Protein AF-A0A943KGT2-F1 (afdb_monomer_lite)

pLDDT: mean 90.1, std 6.5, range [51.19, 96.75]

Radius of gyration: 18.6 Å; chains: 1; bounding box: 44×39×51 Å

Sequence (234 aa):
MIEFKKYTSEQASARFEELKDSNFVGIINKGSPFFNVRKSMLDELSKLQSLTPYLQDLELGKIFHKVLLEMKGIDLSILTTTSFWRFIALDVMPEVIYDRFSTNGKIDDALKAHFYSKAVRIYPYDLFWYYEIFSKGTEQETYDFLSKKCFSTDTILNTIERMGRKGFRKDIFRSILNKYSTLDFSKFPSTKPNLILRSILIQHTSKNAVFIPDCYEGGVDGYVEMLFNTTLGG

Foldseek 3Di:
DADFDFDDLVNLVVLVVVCVVVVQDAADDPPHLLQVVLVQLVVVLVVCVPDDLFVNLQVSLLSNLVSQVPDPPDDPVLLLDLRNLLRCCRHRHVVVLCVSPQDVVDDDPLSVQCRRNDSFNVSNNLSNVVLVLQDDDDSVVSSVLSPQPLDDPLLSRLLRVLQDSPGGDSVLNNLLSVVLSPDDCVVVVVDRSSVLSNQLSVVVSVCVVPDDQCPDDVGSNNSSVVSNCVSPVD

Structure (mmCIF, N/CA/C/O backbone):
data_AF-A0A943KGT2-F1
#
_entry.id   AF-A0A943KGT2-F1
#
loop_
_atom_site.group_PDB
_atom_site.id
_atom_site.type_symbol
_atom_site.label_atom_id
_atom_site.label_alt_id
_atom_site.label_comp_id
_atom_site.label_asym_id
_atom_site.label_entity_id
_atom_site.label_seq_id
_atom_site.pdbx_PDB_ins_code
_atom_site.Cartn_x
_atom_site.Cartn_y
_atom_site.Cartn_z
_atom_site.occupancy
_atom_site.B_iso_or_equiv
_atom_site.auth_seq_id
_atom_site.auth_comp_id
_atom_site.auth_asym_id
_atom_site.auth_atom_id
_atom_site.pdbx_PDB_model_num
ATOM 1 N N . MET A 1 1 ? -12.373 -20.928 9.287 1.00 66.44 1 MET A N 1
ATOM 2 C CA . MET A 1 1 ? -12.021 -19.592 8.765 1.00 66.44 1 MET A CA 1
ATOM 3 C C . MET A 1 1 ? -12.050 -18.614 9.919 1.00 66.44 1 MET A C 1
ATOM 5 O O . MET A 1 1 ? -12.854 -18.808 10.821 1.00 66.44 1 MET A O 1
ATOM 9 N N . ILE A 1 2 ? -11.159 -17.629 9.922 1.00 85.19 2 ILE A N 1
ATOM 10 C CA . ILE A 1 2 ? -11.183 -16.550 10.913 1.00 85.19 2 ILE A CA 1
ATOM 11 C C . ILE A 1 2 ? -12.422 -15.665 10.706 1.00 85.19 2 ILE A C 1
ATOM 13 O O . ILE A 1 2 ? -12.770 -15.337 9.571 1.00 85.19 2 ILE A O 1
ATOM 17 N N . GLU A 1 3 ? -13.102 -15.300 11.789 1.00 87.00 3 GLU A N 1
ATOM 18 C CA . GLU A 1 3 ? -14.271 -14.421 11.727 1.00 87.00 3 GLU A CA 1
ATOM 19 C C . GLU A 1 3 ? -13.868 -12.958 11.912 1.00 87.00 3 GLU A C 1
ATOM 21 O O . GLU A 1 3 ? -13.050 -12.617 12.766 1.00 87.00 3 GLU A O 1
ATOM 26 N N . PHE A 1 4 ? -14.458 -12.087 11.097 1.00 91.75 4 PHE A N 1
ATOM 27 C CA . PHE A 1 4 ? -14.297 -10.641 11.181 1.00 91.75 4 PHE A CA 1
ATOM 28 C C . PHE A 1 4 ? -15.551 -9.943 10.653 1.00 91.75 4 PHE A C 1
ATOM 30 O O . PHE A 1 4 ? -16.310 -10.499 9.852 1.00 91.75 4 PHE A O 1
ATOM 37 N N . LYS A 1 5 ? -15.767 -8.700 11.087 1.00 92.88 5 LYS A N 1
ATOM 38 C CA . LYS A 1 5 ? -16.898 -7.892 10.627 1.00 92.88 5 LYS A CA 1
ATOM 39 C C . LYS A 1 5 ? -16.676 -7.482 9.173 1.00 92.88 5 LYS A C 1
ATOM 41 O O . LYS A 1 5 ? -15.687 -6.836 8.848 1.00 92.88 5 LYS A O 1
ATOM 46 N N . LYS A 1 6 ? -17.594 -7.844 8.278 1.00 94.31 6 LYS A N 1
ATOM 47 C CA . LYS A 1 6 ? -17.517 -7.451 6.865 1.00 94.31 6 LYS A CA 1
ATOM 48 C C . LYS A 1 6 ? -18.171 -6.089 6.672 1.00 94.31 6 LYS A C 1
ATOM 50 O O . LYS A 1 6 ? -19.337 -5.920 7.010 1.00 94.31 6 LYS A O 1
ATOM 55 N N . TYR A 1 7 ? -17.435 -5.150 6.085 1.00 94.69 7 TYR A N 1
ATOM 56 C CA . TYR A 1 7 ? -17.940 -3.812 5.788 1.00 94.69 7 TYR A CA 1
ATOM 57 C C . TYR A 1 7 ? -18.247 -3.616 4.298 1.00 94.69 7 TYR A C 1
ATOM 59 O O . TYR A 1 7 ? -17.353 -3.672 3.442 1.00 94.69 7 TYR A O 1
ATOM 67 N N . THR A 1 8 ? -19.508 -3.300 3.999 1.00 94.31 8 THR A N 1
ATOM 68 C CA . THR A 1 8 ? -19.906 -2.603 2.761 1.00 94.31 8 THR A CA 1
ATOM 69 C C . THR A 1 8 ? -19.382 -1.164 2.756 1.00 94.31 8 THR A C 1
ATOM 71 O O . THR A 1 8 ? -18.746 -0.720 3.713 1.00 94.31 8 THR A O 1
ATOM 74 N N . SER A 1 9 ? -19.581 -0.432 1.656 1.00 92.56 9 SER A N 1
ATOM 75 C CA . SER A 1 9 ? -19.086 0.948 1.569 1.00 92.56 9 SER A CA 1
ATOM 76 C C . SER A 1 9 ? -19.835 1.869 2.529 1.00 92.56 9 SER A C 1
ATOM 78 O O . SER A 1 9 ? -19.231 2.701 3.199 1.00 92.56 9 SER A O 1
ATOM 80 N N . GLU A 1 10 ? -21.140 1.653 2.636 1.00 95.31 10 GLU A N 1
ATOM 81 C CA . GLU A 1 10 ? -22.077 2.397 3.464 1.00 95.31 10 GLU A CA 1
ATOM 82 C C . GLU A 1 10 ? -21.804 2.125 4.946 1.00 95.31 10 GLU A C 1
ATOM 84 O O . GLU A 1 10 ? -21.645 3.055 5.733 1.00 95.31 10 GLU A O 1
ATOM 89 N N . GLN A 1 11 ? -21.645 0.850 5.321 1.00 96.75 11 GLN A N 1
ATOM 90 C CA . GLN A 1 11 ? -21.307 0.473 6.698 1.00 96.75 11 GLN A CA 1
ATOM 91 C C . GLN A 1 11 ? -19.927 0.992 7.114 1.00 96.75 11 GLN A C 1
ATOM 93 O O . GLN A 1 11 ? -19.742 1.381 8.264 1.00 96.75 11 GLN A O 1
ATOM 98 N N . ALA A 1 12 ? -18.956 0.995 6.195 1.00 96.31 12 ALA A N 1
ATOM 99 C CA . ALA A 1 12 ? -17.633 1.548 6.458 1.00 96.31 12 ALA A CA 1
ATOM 100 C C . ALA A 1 12 ? -17.681 3.063 6.685 1.00 96.31 12 ALA A C 1
ATOM 102 O O . ALA A 1 12 ? -17.017 3.567 7.586 1.00 96.31 12 ALA A O 1
ATOM 103 N N . SER A 1 13 ? -18.503 3.774 5.906 1.00 96.50 13 SER A N 1
ATOM 104 C CA . SER A 1 13 ? -18.743 5.202 6.102 1.00 96.50 13 SER A CA 1
ATOM 105 C C . SER A 1 13 ? -19.362 5.486 7.464 1.00 96.50 13 SER A C 1
ATOM 107 O O . SER A 1 13 ? -18.859 6.346 8.176 1.00 96.50 13 SER A O 1
ATOM 109 N N . ALA A 1 14 ? -20.409 4.752 7.847 1.00 96.25 14 ALA A N 1
ATOM 110 C CA . ALA A 1 14 ? -21.047 4.918 9.152 1.00 96.25 14 ALA A CA 1
ATOM 111 C C . ALA A 1 14 ? -20.055 4.663 10.298 1.00 96.25 14 ALA A C 1
ATOM 113 O O . ALA A 1 14 ? -19.926 5.483 11.201 1.00 96.25 14 ALA A O 1
ATOM 114 N N . ARG A 1 15 ? -19.272 3.580 10.207 1.00 95.88 15 ARG A N 1
ATOM 115 C CA . ARG A 1 15 ? -18.244 3.266 11.206 1.00 95.88 15 ARG A CA 1
ATOM 116 C C . ARG A 1 15 ? -17.158 4.338 11.298 1.00 95.88 15 ARG A C 1
ATOM 118 O O . ARG A 1 15 ? -16.683 4.630 12.388 1.00 95.88 15 ARG A O 1
ATOM 125 N N . PHE A 1 16 ? -16.753 4.922 10.173 1.00 96.00 16 PHE A N 1
ATOM 126 C CA . PHE A 1 16 ? -15.779 6.011 10.165 1.00 96.00 16 PHE A CA 1
ATOM 127 C C . PHE A 1 16 ? -16.294 7.259 10.891 1.00 96.00 16 PHE A C 1
ATOM 129 O O . PHE A 1 16 ? -15.510 7.939 11.544 1.00 96.00 16 PHE A O 1
ATOM 136 N N . GLU A 1 17 ? -17.592 7.557 10.801 1.00 94.94 17 GLU A N 1
ATOM 137 C CA . GLU A 1 17 ? -18.197 8.649 11.569 1.00 94.94 17 GLU A CA 1
ATOM 138 C C . GLU A 1 17 ? -18.159 8.357 13.077 1.00 94.94 17 GLU A C 1
ATOM 140 O O . GLU A 1 17 ? -17.716 9.213 13.833 1.00 94.94 17 GLU A O 1
ATOM 145 N N . GLU A 1 18 ? -18.481 7.129 13.504 1.00 94.62 18 GLU A N 1
ATOM 146 C CA . GLU A 1 18 ? -18.360 6.712 14.915 1.00 94.62 18 GLU A CA 1
ATOM 147 C C . GLU A 1 18 ? -16.922 6.841 15.454 1.00 94.62 18 GLU A C 1
ATOM 149 O O . GLU A 1 18 ? -16.715 7.160 16.623 1.00 94.62 18 GLU A O 1
ATOM 154 N N . LEU A 1 19 ? -15.907 6.598 14.613 1.00 94.31 19 LEU A N 1
ATOM 155 C CA . LEU A 1 19 ? -14.501 6.729 15.013 1.00 94.31 19 LEU A CA 1
ATOM 156 C C . LEU A 1 19 ? -14.108 8.169 15.350 1.00 94.31 19 LEU A C 1
ATOM 158 O O . LEU A 1 19 ? -13.164 8.369 16.114 1.00 94.31 19 LEU A O 1
ATOM 162 N N . LYS A 1 20 ? -14.809 9.172 14.811 1.00 91.62 20 LYS A N 1
ATOM 163 C CA . LYS A 1 20 ? -14.539 10.578 15.140 1.00 91.62 20 LYS A CA 1
ATOM 164 C C . LYS A 1 20 ? -14.832 10.853 16.609 1.00 91.62 20 LYS A C 1
ATOM 166 O O . LYS A 1 20 ? -14.041 11.521 17.270 1.00 91.62 20 LYS A O 1
ATOM 171 N N . ASP A 1 21 ? -15.908 10.265 17.123 1.00 89.69 21 ASP A N 1
ATOM 172 C CA . ASP A 1 21 ? -16.318 10.402 18.521 1.00 89.69 21 ASP A CA 1
ATOM 173 C C . ASP A 1 21 ? -15.354 9.678 19.474 1.00 89.69 21 ASP A C 1
ATOM 175 O O . ASP A 1 21 ? -15.204 10.066 20.631 1.00 89.69 21 ASP A O 1
ATOM 179 N N . SER A 1 22 ? -14.654 8.647 18.987 1.00 88.19 22 SER A N 1
ATOM 180 C CA . SER A 1 22 ? -13.666 7.877 19.751 1.00 88.19 22 SER A CA 1
ATOM 181 C C . SER A 1 22 ? -12.212 8.281 19.481 1.00 88.19 22 SER A C 1
ATOM 183 O O . SER A 1 22 ? -11.304 7.505 19.787 1.00 88.19 22 SER A O 1
ATOM 185 N N . ASN A 1 23 ? -11.977 9.457 18.885 1.00 89.06 23 ASN A N 1
ATOM 186 C CA . ASN A 1 23 ? -10.648 9.957 18.512 1.00 89.06 23 ASN A CA 1
ATOM 187 C C . ASN A 1 23 ? -9.805 8.923 17.736 1.00 89.06 23 ASN A C 1
ATOM 189 O O . ASN A 1 23 ? -8.624 8.725 18.009 1.00 89.06 23 ASN A O 1
ATOM 193 N N . PHE A 1 24 ? -10.450 8.210 16.809 1.00 92.25 24 PHE A N 1
ATOM 194 C CA . PHE A 1 24 ? -9.860 7.170 15.966 1.00 92.25 24 PHE A CA 1
ATOM 195 C C . PHE A 1 24 ? -9.191 6.017 16.723 1.00 92.25 24 PHE A C 1
ATOM 197 O O . PHE A 1 24 ? -8.349 5.328 16.163 1.00 92.25 24 PHE A O 1
ATOM 204 N N . VAL A 1 25 ? -9.596 5.740 17.963 1.00 89.62 25 VAL A N 1
ATOM 205 C CA . VAL A 1 25 ? -9.131 4.556 18.697 1.00 89.62 25 VAL A CA 1
ATOM 206 C C . VAL A 1 25 ? -9.946 3.329 18.289 1.00 89.62 25 VAL A C 1
ATOM 208 O O . VAL A 1 25 ? -11.169 3.298 18.438 1.00 89.62 25 VAL A O 1
ATOM 211 N N . GLY A 1 26 ? -9.270 2.297 17.784 1.00 85.19 26 GLY A N 1
ATOM 212 C CA . GLY A 1 26 ? -9.920 1.044 17.395 1.00 85.19 26 GLY A CA 1
ATOM 213 C C . GLY A 1 26 ? -10.365 0.186 18.578 1.00 85.19 26 GLY A C 1
ATOM 214 O O . GLY A 1 26 ? -9.860 0.288 19.698 1.00 85.19 26 GLY A O 1
ATOM 215 N N . ILE A 1 27 ? -11.338 -0.688 18.313 1.00 83.25 27 ILE A N 1
ATOM 216 C CA . ILE A 1 27 ? -12.008 -1.512 19.323 1.00 83.25 27 ILE A CA 1
ATOM 217 C C . ILE A 1 27 ? -11.899 -2.973 18.895 1.00 83.25 27 ILE A C 1
ATOM 219 O O . ILE A 1 27 ? -12.659 -3.447 18.053 1.00 83.25 27 ILE A O 1
ATOM 223 N N . ILE A 1 28 ? -10.960 -3.699 19.505 1.00 88.12 28 ILE A N 1
ATOM 224 C CA . ILE A 1 28 ? -10.781 -5.138 19.296 1.00 88.12 28 ILE A CA 1
ATOM 225 C C . ILE A 1 28 ? -10.755 -5.858 20.640 1.00 88.12 28 ILE A C 1
ATOM 227 O O . ILE A 1 28 ? -9.975 -5.531 21.534 1.00 88.12 28 ILE A O 1
ATOM 231 N N . ASN A 1 29 ? -11.594 -6.887 20.760 1.00 86.62 29 ASN A N 1
ATOM 232 C CA . ASN A 1 29 ? -11.632 -7.753 21.933 1.00 86.62 29 ASN A CA 1
ATOM 233 C C . ASN A 1 29 ? -10.289 -8.465 22.126 1.00 86.62 29 ASN A C 1
ATOM 235 O O . ASN A 1 29 ? -9.751 -9.016 21.171 1.00 86.62 29 ASN A O 1
ATOM 239 N N . LYS A 1 30 ? -9.798 -8.561 23.368 1.00 85.19 30 LYS A N 1
ATOM 240 C CA . LYS A 1 30 ? -8.535 -9.260 23.692 1.00 85.19 30 LYS A CA 1
ATOM 241 C C . LYS A 1 30 ? -8.495 -10.725 23.236 1.00 85.19 30 LYS A C 1
ATOM 243 O O . LYS A 1 30 ? -7.421 -11.245 22.970 1.00 85.19 30 LYS A O 1
ATOM 248 N N . GLY A 1 31 ? -9.653 -11.385 23.147 1.00 85.31 31 GLY A N 1
ATOM 249 C CA . GLY A 1 31 ? -9.767 -12.757 22.634 1.00 85.31 31 GLY A CA 1
ATOM 250 C C . GLY A 1 31 ? -9.756 -12.867 21.105 1.00 85.31 31 GLY A C 1
ATOM 251 O O . GLY A 1 31 ? -9.733 -13.974 20.577 1.00 85.31 31 GLY A O 1
ATOM 252 N N . SER A 1 32 ? -9.792 -11.744 20.383 1.00 89.12 32 SER A N 1
ATOM 253 C CA . SER A 1 32 ? -9.705 -11.730 18.925 1.00 89.12 32 SER A CA 1
ATOM 254 C C . SER A 1 32 ? -8.254 -11.923 18.478 1.00 89.12 32 SER A C 1
ATOM 256 O O . SER A 1 32 ? -7.368 -11.241 18.995 1.00 89.12 32 SER A O 1
ATOM 258 N N . PRO A 1 33 ? -7.983 -12.753 17.459 1.00 87.62 33 PRO A N 1
ATOM 259 C CA . PRO A 1 33 ? -6.643 -12.870 16.878 1.00 87.62 33 PRO A CA 1
ATOM 260 C C . PRO A 1 33 ? -6.109 -11.534 16.322 1.00 87.62 33 PRO A C 1
ATOM 262 O O . PRO A 1 33 ? -4.902 -11.299 16.332 1.00 87.62 33 PRO A O 1
ATOM 265 N N . PHE A 1 34 ? -6.992 -10.612 15.922 1.00 92.75 34 PHE A N 1
ATOM 266 C CA . PHE A 1 34 ? -6.613 -9.273 15.457 1.00 92.75 34 PHE A CA 1
ATOM 267 C C . PHE A 1 34 ? -6.142 -8.340 16.582 1.00 92.75 34 PHE A C 1
ATOM 269 O O . PHE A 1 34 ? -5.576 -7.284 16.306 1.00 92.75 34 PHE A O 1
ATOM 276 N N . PHE A 1 35 ? -6.332 -8.717 17.852 1.00 91.25 35 PHE A N 1
ATOM 277 C CA . PHE A 1 35 ? -5.785 -7.963 18.979 1.00 91.25 35 PHE A CA 1
ATOM 278 C C . PHE A 1 35 ? -4.255 -7.959 18.943 1.00 91.25 35 PHE A C 1
ATOM 280 O O . PHE A 1 35 ? -3.632 -6.922 19.160 1.00 91.25 35 PHE A O 1
ATOM 287 N N . ASN A 1 36 ? -3.654 -9.104 18.608 1.00 88.25 36 ASN A N 1
ATOM 288 C CA . ASN A 1 36 ? -2.202 -9.231 18.498 1.00 88.25 36 ASN A CA 1
ATOM 289 C C . ASN A 1 36 ? -1.658 -8.417 17.324 1.00 88.25 36 ASN A C 1
ATOM 291 O O . ASN A 1 36 ? -0.638 -7.760 17.482 1.00 88.25 36 ASN A O 1
ATOM 295 N N . VAL A 1 37 ? -2.383 -8.382 16.200 1.00 90.38 37 VAL A N 1
ATOM 296 C CA . VAL A 1 37 ? -2.064 -7.502 15.064 1.00 90.38 37 VAL A CA 1
ATOM 297 C C . VAL A 1 37 ? -1.986 -6.054 15.530 1.00 90.38 37 VAL A C 1
ATOM 299 O O . VAL A 1 37 ? -0.946 -5.423 15.386 1.00 90.38 37 VAL A O 1
ATOM 302 N N . ARG A 1 38 ? -3.060 -5.541 16.143 1.00 92.12 38 ARG A N 1
ATOM 303 C CA . ARG A 1 38 ? -3.105 -4.171 16.670 1.00 92.12 38 ARG A CA 1
ATOM 304 C C . ARG A 1 38 ? -1.942 -3.899 17.620 1.00 92.12 38 ARG A C 1
ATOM 306 O O . ARG A 1 38 ? -1.239 -2.908 17.457 1.00 92.12 38 ARG A O 1
ATOM 313 N N . LYS A 1 39 ? -1.727 -4.791 18.588 1.00 90.88 39 LYS A N 1
ATOM 314 C CA . LYS A 1 39 ? -0.665 -4.651 19.585 1.00 90.88 39 LYS A CA 1
ATOM 315 C C . LYS A 1 39 ? 0.718 -4.554 18.930 1.00 90.88 39 LYS A C 1
ATOM 317 O O . LYS A 1 39 ? 1.434 -3.604 19.211 1.00 90.88 39 LYS A O 1
ATOM 322 N N . SER A 1 40 ? 1.063 -5.476 18.030 1.00 90.25 40 SER A N 1
ATOM 323 C CA . SER A 1 40 ? 2.356 -5.471 17.334 1.00 90.25 40 SER A CA 1
ATOM 324 C C . SER A 1 40 ? 2.593 -4.188 16.535 1.00 90.25 40 SER A C 1
ATOM 326 O O . SER A 1 40 ? 3.703 -3.666 16.544 1.00 90.25 40 SER A O 1
ATOM 328 N N . MET A 1 41 ? 1.555 -3.655 15.884 1.00 90.38 41 MET A N 1
ATOM 329 C CA . MET A 1 41 ? 1.662 -2.412 15.114 1.00 90.38 41 MET A CA 1
ATOM 330 C C . MET A 1 41 ? 1.898 -1.194 16.013 1.00 90.38 41 MET A C 1
ATOM 332 O O . MET A 1 41 ? 2.764 -0.375 15.718 1.00 90.38 41 MET A O 1
ATOM 336 N N . LEU A 1 42 ? 1.155 -1.082 17.118 1.00 90.62 42 LEU A N 1
ATOM 337 C CA . LEU A 1 42 ? 1.284 0.038 18.056 1.00 90.62 42 LEU A CA 1
ATOM 338 C C . LEU A 1 42 ? 2.606 0.009 18.827 1.00 90.62 42 LEU A C 1
ATOM 340 O O . LEU A 1 42 ? 3.251 1.049 18.976 1.00 90.62 42 LEU A O 1
ATOM 344 N N . ASP A 1 43 ? 3.021 -1.177 19.281 1.00 90.38 43 ASP A N 1
ATOM 345 C CA . ASP A 1 43 ? 4.289 -1.363 19.984 1.00 90.38 43 ASP A CA 1
ATOM 346 C C . ASP A 1 43 ? 5.462 -0.925 19.093 1.00 90.38 43 ASP A C 1
ATOM 348 O O . ASP A 1 43 ? 6.396 -0.279 19.576 1.00 90.38 43 ASP A O 1
ATOM 352 N N . GLU A 1 44 ? 5.408 -1.220 17.788 1.00 88.00 44 GLU A N 1
ATOM 353 C CA . GLU A 1 44 ? 6.464 -0.806 16.869 1.00 88.00 44 GLU A CA 1
ATOM 354 C C . GLU A 1 44 ? 6.388 0.670 16.483 1.00 88.00 44 GLU A C 1
ATOM 356 O O . GLU A 1 44 ? 7.422 1.330 16.476 1.00 88.00 44 GLU A O 1
ATOM 361 N N . LEU A 1 45 ? 5.200 1.223 16.221 1.00 87.50 45 LEU A N 1
ATOM 362 C CA . LEU A 1 45 ? 5.043 2.611 15.766 1.00 87.50 45 LEU A CA 1
ATOM 363 C C . LEU A 1 45 ? 5.791 3.616 16.663 1.00 87.50 45 LEU A C 1
ATOM 365 O O . LEU A 1 45 ? 6.413 4.557 16.169 1.00 87.50 45 LEU A O 1
ATOM 369 N N . SER A 1 46 ? 5.800 3.368 17.976 1.00 83.94 46 SER A N 1
ATOM 370 C CA . SER A 1 46 ? 6.531 4.173 18.963 1.00 83.94 46 SER A CA 1
ATOM 371 C C . SER A 1 46 ? 8.048 4.246 18.722 1.00 83.94 46 SER A C 1
ATOM 373 O O . SER A 1 46 ? 8.675 5.260 19.022 1.00 83.94 46 SER A O 1
ATOM 375 N N . LYS A 1 47 ? 8.641 3.201 18.137 1.00 89.56 47 LYS A N 1
ATOM 376 C CA . LYS A 1 47 ? 10.084 3.071 17.886 1.00 89.56 47 LYS A CA 1
ATOM 377 C C . LYS A 1 47 ? 10.506 3.670 16.547 1.00 89.56 47 LYS A C 1
ATOM 379 O O . LYS A 1 47 ? 11.682 3.963 16.353 1.00 89.56 47 LYS A O 1
ATOM 384 N N . LEU A 1 48 ? 9.561 3.863 15.625 1.00 90.31 48 LEU A N 1
ATOM 385 C CA . LEU A 1 48 ? 9.841 4.268 14.244 1.00 90.31 48 LEU A CA 1
ATOM 386 C C . LEU A 1 48 ? 9.858 5.792 14.041 1.00 90.31 48 LEU A C 1
ATOM 388 O O . LEU A 1 48 ? 10.102 6.263 12.931 1.00 90.31 48 LEU A O 1
ATOM 392 N N . GLN A 1 49 ? 9.632 6.582 15.095 1.00 83.94 49 GLN A N 1
ATOM 393 C CA . GLN A 1 49 ? 9.491 8.043 15.009 1.00 83.94 49 GLN A CA 1
ATOM 394 C C . GLN A 1 49 ? 10.715 8.761 14.415 1.00 83.94 49 GLN A C 1
ATOM 396 O O . GLN A 1 49 ? 10.568 9.818 13.808 1.00 83.94 49 GLN A O 1
ATOM 401 N N . SER A 1 50 ? 11.915 8.191 14.558 1.00 89.12 50 SER A N 1
ATOM 402 C CA . SER A 1 50 ? 13.162 8.749 14.014 1.00 89.12 50 SER A CA 1
ATOM 403 C C . SER A 1 50 ? 13.374 8.462 12.523 1.00 89.12 50 SER A C 1
ATOM 405 O O . SER A 1 50 ? 14.261 9.050 11.901 1.00 89.12 50 SER A O 1
ATOM 407 N N . LEU A 1 51 ? 12.588 7.554 11.941 1.00 91.88 51 LEU A N 1
ATOM 408 C CA . LEU A 1 51 ? 12.718 7.151 10.548 1.00 91.88 51 LEU A CA 1
ATOM 409 C C . LEU A 1 51 ? 11.996 8.114 9.609 1.00 91.88 51 LEU A C 1
ATOM 411 O O . LEU A 1 51 ? 11.061 8.821 9.980 1.00 91.88 51 LEU A O 1
ATOM 415 N N . THR A 1 52 ? 12.403 8.093 8.339 1.00 93.19 52 THR A N 1
ATOM 416 C CA . THR A 1 52 ? 11.665 8.812 7.297 1.00 93.19 52 THR A CA 1
ATOM 417 C C . THR A 1 52 ? 10.256 8.228 7.130 1.00 93.19 52 THR A C 1
ATOM 419 O O . THR A 1 52 ? 10.078 7.023 7.318 1.00 93.19 52 THR A O 1
ATOM 422 N N . PRO A 1 53 ? 9.274 9.034 6.683 1.00 92.75 53 PRO A N 1
ATOM 423 C CA . PRO A 1 53 ? 7.920 8.585 6.355 1.00 92.75 53 PRO A CA 1
ATOM 424 C C . PRO A 1 53 ? 7.852 7.247 5.601 1.00 92.75 53 PRO A C 1
ATOM 426 O O . PRO A 1 53 ? 7.073 6.376 5.963 1.00 92.75 53 PRO A O 1
ATOM 429 N N . TYR A 1 54 ? 8.686 7.071 4.575 1.00 95.31 54 TYR A N 1
ATOM 430 C CA . TYR A 1 54 ? 8.703 5.847 3.776 1.00 95.31 54 TYR A CA 1
ATOM 431 C C . TYR A 1 54 ? 9.258 4.639 4.540 1.00 95.31 54 TYR A C 1
ATOM 433 O O . TYR A 1 54 ? 8.723 3.542 4.427 1.00 95.31 54 TYR A O 1
ATOM 441 N N . LEU A 1 55 ? 10.320 4.827 5.327 1.00 95.25 55 LEU A N 1
ATOM 442 C CA . LEU A 1 55 ? 10.892 3.736 6.118 1.00 95.25 55 LEU A CA 1
ATOM 443 C C . LEU A 1 55 ? 9.948 3.304 7.246 1.00 95.25 55 LEU A C 1
ATOM 445 O O . LEU A 1 55 ? 9.878 2.117 7.540 1.00 95.25 55 LEU A O 1
ATOM 449 N N . GLN A 1 56 ? 9.176 4.235 7.815 1.00 94.88 56 GLN A N 1
ATOM 450 C CA . GLN A 1 56 ? 8.076 3.894 8.722 1.00 94.88 56 GLN A CA 1
ATOM 451 C C . GLN A 1 56 ? 7.039 3.010 8.014 1.00 94.88 56 GLN A C 1
ATOM 453 O O . GLN A 1 56 ? 6.717 1.938 8.517 1.00 94.88 56 GLN A O 1
ATOM 458 N N . ASP A 1 57 ? 6.570 3.416 6.824 1.00 95.31 57 ASP A N 1
ATOM 459 C CA . ASP A 1 57 ? 5.627 2.621 6.022 1.00 95.31 57 ASP A CA 1
ATOM 460 C C . ASP A 1 57 ? 6.194 1.213 5.728 1.00 95.31 57 ASP A C 1
ATOM 462 O O . ASP A 1 57 ? 5.481 0.217 5.836 1.00 95.31 57 ASP A O 1
ATOM 466 N N . LEU A 1 58 ? 7.486 1.110 5.396 1.00 95.44 58 LEU A N 1
ATOM 467 C CA . LEU A 1 58 ? 8.146 -0.161 5.090 1.00 95.44 58 LEU A CA 1
ATOM 468 C C . LEU A 1 58 ? 8.240 -1.096 6.306 1.00 95.44 58 LEU A C 1
ATOM 470 O O . LEU A 1 58 ? 7.947 -2.286 6.185 1.00 95.44 58 LEU A O 1
ATOM 474 N N . GLU A 1 59 ? 8.636 -0.576 7.468 1.00 95.00 59 GLU A N 1
ATOM 475 C CA . GLU A 1 59 ? 8.714 -1.351 8.714 1.00 95.00 59 GLU A CA 1
ATOM 476 C C . GLU A 1 59 ? 7.338 -1.850 9.157 1.00 95.00 59 GLU A C 1
ATOM 478 O O . GLU A 1 59 ? 7.164 -3.035 9.456 1.00 95.00 59 GLU A O 1
ATOM 483 N N . LEU A 1 60 ? 6.336 -0.969 9.109 1.00 94.69 60 LEU A N 1
ATOM 484 C CA . LEU A 1 60 ? 4.949 -1.333 9.379 1.00 94.69 60 LEU A CA 1
ATOM 485 C C . LEU A 1 60 ? 4.457 -2.392 8.387 1.00 94.69 60 LEU A C 1
ATOM 487 O O . LEU A 1 60 ? 3.843 -3.370 8.802 1.00 94.69 60 LEU A O 1
ATOM 491 N N . GLY A 1 61 ? 4.769 -2.247 7.096 1.00 94.88 61 GLY A N 1
ATOM 492 C CA . GLY A 1 61 ? 4.435 -3.229 6.066 1.00 94.88 61 GLY A CA 1
ATOM 493 C C . GLY A 1 61 ? 5.047 -4.604 6.325 1.00 94.88 61 GLY A C 1
ATOM 494 O O . GLY A 1 61 ? 4.327 -5.597 6.249 1.00 94.88 61 GLY A O 1
ATOM 495 N N . LYS A 1 62 ? 6.330 -4.670 6.705 1.00 95.06 62 LYS A N 1
ATOM 496 C CA . LYS A 1 62 ? 7.025 -5.919 7.062 1.00 95.06 62 LYS A CA 1
ATOM 497 C C . LYS A 1 62 ? 6.351 -6.628 8.237 1.00 95.06 62 LYS A C 1
ATOM 499 O O . LYS A 1 62 ? 6.007 -7.804 8.139 1.00 95.06 62 LYS A O 1
ATOM 504 N N . ILE A 1 63 ? 6.135 -5.915 9.344 1.00 93.25 63 IL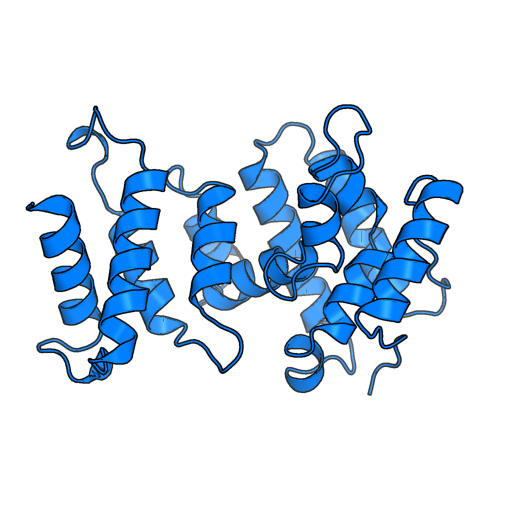E A N 1
ATOM 505 C CA . ILE A 1 63 ? 5.524 -6.493 10.552 1.00 93.25 63 ILE A CA 1
ATOM 506 C C . ILE A 1 63 ? 4.103 -6.944 10.259 1.00 93.25 63 ILE A C 1
ATOM 508 O O . ILE A 1 63 ? 3.707 -8.051 10.621 1.00 93.25 63 ILE A O 1
ATOM 512 N N . PHE A 1 64 ? 3.338 -6.098 9.578 1.00 93.69 64 PHE A N 1
ATOM 513 C CA . PHE A 1 64 ? 1.955 -6.390 9.266 1.00 93.69 64 PHE A CA 1
ATOM 514 C C . PHE A 1 64 ? 1.817 -7.602 8.340 1.00 93.69 64 PHE A C 1
ATOM 516 O O . PHE A 1 64 ? 0.978 -8.469 8.583 1.00 93.69 64 PHE A O 1
ATOM 523 N N . HIS A 1 65 ? 2.678 -7.694 7.325 1.00 94.38 65 HIS A N 1
ATOM 524 C CA . HIS A 1 65 ? 2.782 -8.843 6.428 1.00 94.38 65 HIS A CA 1
ATOM 525 C C . HIS A 1 65 ? 3.068 -10.135 7.192 1.00 94.38 65 HIS A C 1
ATOM 527 O O . HIS A 1 65 ? 2.290 -11.085 7.092 1.00 94.38 65 HIS A O 1
ATOM 533 N N . LYS A 1 66 ? 4.105 -10.130 8.035 1.00 92.62 66 LYS A N 1
ATOM 534 C CA . LYS A 1 66 ? 4.485 -11.278 8.860 1.00 92.62 66 LYS A CA 1
ATOM 535 C C . LYS A 1 66 ? 3.354 -11.737 9.777 1.00 92.62 66 LYS A C 1
ATOM 537 O O . LYS A 1 66 ? 2.953 -12.898 9.724 1.00 92.62 66 LYS A O 1
ATOM 542 N N . VAL A 1 67 ? 2.801 -10.826 10.583 1.00 93.12 67 VAL A N 1
ATOM 543 C CA . VAL A 1 67 ? 1.760 -11.176 11.561 1.00 93.12 67 VAL A CA 1
ATOM 544 C C . VAL A 1 67 ? 0.517 -11.726 10.859 1.00 93.12 67 VAL A C 1
ATOM 546 O O . VAL A 1 67 ? -0.057 -12.706 11.328 1.00 93.12 67 VAL A O 1
ATOM 549 N N . LEU A 1 68 ? 0.102 -11.147 9.726 1.00 92.81 68 LEU A N 1
ATOM 550 C CA . LEU A 1 68 ? -1.056 -11.650 8.984 1.00 92.81 68 LEU A CA 1
ATOM 551 C C . LEU A 1 68 ? -0.826 -13.034 8.368 1.00 92.81 68 LEU A C 1
ATOM 553 O O . LEU A 1 68 ? -1.755 -13.841 8.370 1.00 92.81 68 LEU A O 1
ATOM 557 N N . LEU A 1 69 ? 0.368 -13.324 7.844 1.00 91.25 69 LEU A N 1
ATOM 558 C CA . LEU A 1 69 ? 0.664 -14.636 7.258 1.00 91.25 69 LEU A CA 1
ATOM 559 C C . LEU A 1 69 ? 0.830 -15.741 8.310 1.00 91.25 69 LEU A C 1
ATOM 561 O O . LEU A 1 69 ? 0.524 -16.899 8.034 1.00 91.25 69 LEU A O 1
ATOM 565 N N . GLU A 1 70 ? 1.263 -15.395 9.521 1.00 90.81 70 GLU A N 1
ATOM 566 C CA . GLU A 1 70 ? 1.353 -16.332 10.648 1.00 90.81 70 GLU A CA 1
ATOM 567 C C . GLU A 1 70 ? -0.017 -16.600 11.310 1.00 90.81 70 GLU A C 1
ATOM 569 O O . GLU A 1 70 ? -0.176 -17.551 12.082 1.00 90.81 70 GLU A O 1
ATOM 574 N N . MET A 1 71 ? -1.041 -15.793 11.009 1.00 90.94 71 MET A N 1
ATOM 575 C CA . MET A 1 71 ? -2.373 -15.946 11.593 1.00 90.94 71 MET A CA 1
ATOM 576 C C . MET A 1 71 ? -3.129 -17.160 11.046 1.00 90.94 71 MET A C 1
ATOM 578 O O . MET A 1 71 ? -3.491 -17.251 9.871 1.00 90.94 71 MET A O 1
ATOM 582 N N . LYS A 1 72 ? -3.506 -18.066 11.954 1.00 90.19 72 LYS A N 1
ATOM 583 C CA . LYS A 1 72 ? -4.323 -19.236 11.618 1.00 90.19 72 LYS A CA 1
ATOM 584 C C . LYS A 1 72 ? -5.687 -18.825 11.052 1.00 90.19 72 LYS A C 1
ATOM 586 O O . LYS A 1 72 ? -6.472 -18.141 11.707 1.00 90.19 72 LYS A O 1
ATOM 591 N N . GLY A 1 73 ? -6.008 -19.348 9.870 1.00 89.19 73 GLY A N 1
ATOM 592 C CA . GLY A 1 73 ? -7.310 -19.166 9.228 1.00 89.19 73 GLY A CA 1
ATOM 593 C C . GLY A 1 73 ? -7.440 -17.899 8.383 1.00 89.19 73 GLY A C 1
ATOM 594 O O . GLY A 1 73 ? -8.545 -17.656 7.896 1.00 89.19 73 GLY A O 1
ATOM 595 N N . ILE A 1 74 ? -6.352 -17.135 8.215 1.00 92.00 74 ILE A N 1
ATOM 596 C CA . ILE A 1 74 ? -6.185 -16.165 7.129 1.00 92.00 74 ILE A CA 1
ATOM 597 C C . ILE A 1 74 ? -5.724 -16.918 5.879 1.00 92.00 74 ILE A C 1
ATOM 599 O O . ILE A 1 74 ? -4.838 -17.767 5.941 1.00 92.00 74 ILE A O 1
ATOM 603 N N . ASP A 1 75 ? -6.335 -16.606 4.741 1.00 90.62 75 ASP A N 1
ATOM 604 C CA . ASP A 1 75 ? -5.941 -17.126 3.438 1.00 90.62 75 ASP A CA 1
ATOM 605 C C . ASP A 1 75 ? -6.072 -16.043 2.357 1.00 90.62 75 ASP A C 1
ATOM 607 O O . ASP A 1 75 ? -6.560 -14.931 2.595 1.00 90.62 75 ASP A O 1
ATOM 611 N N . LEU A 1 76 ? -5.641 -16.376 1.140 1.00 88.75 76 LEU A N 1
ATOM 612 C CA . LEU A 1 76 ? -5.662 -15.457 0.005 1.00 88.75 76 LEU A CA 1
ATOM 613 C C . LEU A 1 76 ? -7.084 -14.994 -0.366 1.00 88.75 76 LEU A C 1
ATOM 615 O O . LEU A 1 76 ? -7.259 -13.878 -0.861 1.00 88.75 76 LEU A O 1
ATOM 619 N N . SER A 1 77 ? -8.111 -15.812 -0.109 1.00 89.75 77 SER A N 1
ATOM 620 C CA . SER A 1 77 ? -9.503 -15.435 -0.379 1.00 89.75 77 SER A CA 1
ATOM 621 C C . SER A 1 77 ? -9.951 -14.292 0.532 1.00 89.75 77 SER A C 1
ATOM 623 O O . SER A 1 77 ? -10.664 -13.398 0.090 1.00 89.75 77 SER A O 1
ATOM 625 N N . ILE A 1 78 ? -9.461 -14.253 1.774 1.00 92.62 78 ILE A N 1
ATOM 626 C CA . ILE A 1 78 ? -9.710 -13.150 2.706 1.00 92.62 78 ILE A CA 1
ATOM 627 C C . ILE A 1 78 ? -8.875 -11.925 2.320 1.00 92.62 78 ILE A C 1
ATOM 629 O O . ILE A 1 78 ? -9.426 -10.828 2.189 1.00 92.62 78 ILE A O 1
ATOM 633 N N . LEU A 1 79 ? -7.574 -12.116 2.071 1.00 91.44 79 LEU A N 1
ATOM 634 C CA . LEU A 1 79 ? -6.619 -11.044 1.754 1.00 91.44 79 LEU A CA 1
ATOM 635 C C . LEU A 1 79 ? -6.944 -10.302 0.448 1.00 91.44 79 LEU A C 1
ATOM 637 O O . LEU A 1 79 ? -6.506 -9.174 0.242 1.00 91.44 79 LE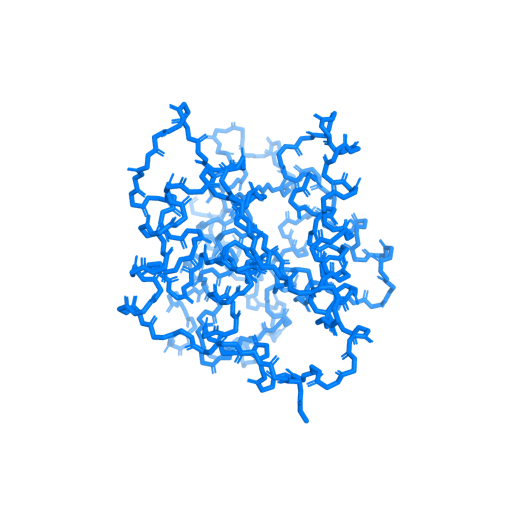U A O 1
ATOM 641 N N . THR A 1 80 ? -7.742 -10.885 -0.441 1.00 88.81 80 THR A N 1
ATOM 642 C CA . THR A 1 80 ? -8.185 -10.224 -1.681 1.00 88.81 80 THR A CA 1
ATOM 643 C C . THR A 1 80 ? -9.486 -9.429 -1.518 1.00 88.81 80 THR A C 1
ATOM 645 O O . THR A 1 80 ? -9.879 -8.697 -2.428 1.00 88.81 80 THR A O 1
ATOM 648 N N . THR A 1 81 ? -10.154 -9.497 -0.360 1.00 90.56 81 THR A N 1
ATOM 649 C CA . THR A 1 81 ? -11.447 -8.825 -0.150 1.00 90.56 81 THR A CA 1
ATOM 650 C C . THR A 1 81 ? -11.295 -7.420 0.420 1.00 90.56 81 THR A C 1
ATOM 652 O O . THR A 1 81 ? -10.737 -7.213 1.492 1.00 90.56 81 THR A O 1
ATOM 655 N N . THR A 1 82 ? -11.897 -6.424 -0.233 1.00 91.94 82 THR A N 1
ATOM 656 C CA . THR A 1 82 ? -11.946 -5.046 0.291 1.00 91.94 82 THR A CA 1
ATOM 657 C C . THR A 1 82 ? -12.585 -4.968 1.683 1.00 91.94 82 THR A C 1
ATOM 659 O O . THR A 1 82 ? -12.162 -4.159 2.505 1.00 91.94 82 THR A O 1
ATOM 662 N N . SER A 1 83 ? -13.584 -5.809 1.978 1.00 94.25 83 SER A N 1
ATOM 663 C CA . SER A 1 83 ? -14.241 -5.838 3.291 1.00 94.25 83 SER A CA 1
ATOM 664 C C . SER A 1 83 ? -13.276 -6.164 4.429 1.00 94.25 83 SER A C 1
ATOM 666 O O . SER A 1 83 ? -13.432 -5.612 5.514 1.00 94.25 83 SER A O 1
ATOM 668 N N . PHE A 1 84 ? -12.288 -7.032 4.182 1.00 94.88 84 PHE A N 1
ATOM 669 C CA . PHE A 1 84 ? -11.256 -7.359 5.161 1.00 94.88 84 PHE A CA 1
ATOM 670 C C . PHE A 1 84 ? -10.379 -6.141 5.455 1.00 94.88 84 PHE A C 1
ATOM 672 O O . PHE A 1 84 ? -10.213 -5.756 6.607 1.00 94.88 84 PHE A O 1
ATOM 679 N N . TRP A 1 85 ? -9.901 -5.456 4.418 1.00 95.25 85 TRP A N 1
ATOM 680 C CA . TRP A 1 85 ? -9.040 -4.284 4.591 1.00 95.25 85 TRP A CA 1
ATOM 681 C C . TRP A 1 85 ? -9.751 -3.103 5.246 1.00 95.25 85 TRP A C 1
ATOM 683 O O . TRP A 1 85 ? -9.148 -2.409 6.058 1.00 95.25 85 TRP A O 1
ATOM 693 N N . ARG A 1 86 ? -11.048 -2.922 4.971 1.00 96.19 86 ARG A N 1
ATOM 694 C CA . ARG A 1 86 ? -11.893 -1.962 5.697 1.00 96.19 86 ARG A CA 1
ATOM 695 C C . ARG A 1 86 ? -11.999 -2.305 7.177 1.00 96.19 86 ARG A C 1
ATOM 697 O O . ARG A 1 86 ? -11.884 -1.414 8.005 1.00 96.19 86 ARG A O 1
ATOM 704 N N . PHE A 1 87 ? -12.192 -3.579 7.511 1.00 96.31 87 PHE A N 1
ATOM 705 C CA . PHE A 1 87 ? -12.218 -4.027 8.903 1.00 96.31 87 PHE A CA 1
ATOM 706 C C . PHE A 1 87 ? -10.895 -3.744 9.617 1.00 96.31 87 PHE A C 1
ATOM 708 O O . PHE A 1 87 ? -10.903 -3.170 10.703 1.00 96.31 87 PHE A O 1
ATOM 715 N N . ILE A 1 88 ? -9.764 -4.069 8.987 1.00 96.38 88 ILE A N 1
ATOM 716 C CA . ILE A 1 88 ? -8.454 -3.746 9.555 1.00 96.38 88 ILE A CA 1
ATOM 717 C C . ILE A 1 88 ? -8.321 -2.234 9.788 1.00 96.38 88 ILE A C 1
ATOM 719 O O . ILE A 1 88 ? -7.936 -1.807 10.876 1.00 96.38 88 ILE A O 1
ATOM 723 N N . ALA A 1 89 ? -8.662 -1.427 8.785 1.00 96.56 89 ALA A N 1
ATOM 724 C CA . ALA A 1 89 ? -8.505 0.018 8.852 1.00 96.56 89 ALA A CA 1
ATOM 725 C C . ALA A 1 89 ? -9.423 0.689 9.885 1.00 96.56 89 ALA A C 1
ATOM 727 O O . ALA A 1 89 ? -9.009 1.639 10.535 1.00 96.56 89 ALA A O 1
ATOM 728 N N . LEU A 1 90 ? -10.661 0.216 10.036 1.00 96.50 90 LEU A N 1
ATOM 729 C CA . LEU A 1 90 ? -11.665 0.855 10.891 1.00 96.50 90 LEU A CA 1
ATOM 730 C C . LEU A 1 90 ? -11.665 0.321 12.323 1.00 96.50 90 LEU A C 1
ATOM 732 O O . LEU A 1 90 ? -11.878 1.084 13.259 1.00 96.50 90 LEU A O 1
ATOM 736 N N . ASP A 1 91 ? -11.441 -0.978 12.509 1.00 95.50 91 ASP A N 1
ATOM 737 C CA . ASP A 1 91 ? -11.601 -1.603 13.822 1.00 95.50 91 ASP A CA 1
ATOM 738 C C . ASP A 1 91 ? -10.255 -1.984 14.445 1.00 95.50 91 ASP A C 1
ATOM 740 O O . ASP A 1 91 ? -10.105 -1.871 15.660 1.00 95.50 91 ASP A O 1
ATOM 744 N N . VAL A 1 92 ? -9.266 -2.399 13.642 1.00 95.25 92 VAL A N 1
ATOM 745 C CA . VAL A 1 92 ? -8.000 -2.947 14.162 1.00 95.25 92 VAL A CA 1
ATOM 746 C C . VAL A 1 92 ? -6.948 -1.878 14.411 1.00 95.25 92 VAL A C 1
ATOM 748 O O . VAL A 1 92 ? -6.364 -1.878 15.490 1.00 95.25 92 VAL A O 1
ATOM 751 N N . MET A 1 93 ? -6.690 -0.989 13.453 1.00 93.94 93 MET A N 1
ATOM 752 C CA . MET A 1 93 ? -5.614 0.012 13.549 1.00 93.94 93 MET A CA 1
ATOM 753 C C . MET A 1 93 ? -5.991 1.421 13.034 1.00 93.94 93 MET A C 1
ATOM 755 O O . MET A 1 93 ? -5.183 2.042 12.341 1.00 93.94 93 MET A O 1
ATOM 759 N N . PRO A 1 94 ? -7.193 1.953 13.336 1.00 95.69 94 PRO A N 1
ATOM 760 C CA . PRO A 1 94 ? -7.604 3.277 12.862 1.00 95.69 94 PRO A CA 1
ATOM 761 C C . PRO A 1 94 ? -6.672 4.406 13.320 1.00 95.69 94 PRO A C 1
ATOM 763 O O . PRO A 1 94 ? -6.392 5.310 12.535 1.00 95.69 94 PRO A O 1
ATOM 766 N N . GLU A 1 95 ? -6.126 4.329 14.533 1.00 93.12 95 GLU A N 1
ATOM 767 C CA . GLU A 1 95 ? -5.220 5.351 15.062 1.00 93.12 95 GLU A CA 1
ATOM 768 C C . GLU A 1 95 ? -3.913 5.446 14.264 1.00 93.12 95 GLU A C 1
ATOM 770 O O . GLU A 1 95 ? -3.452 6.544 13.981 1.00 93.12 95 GLU A O 1
ATOM 775 N N . VAL A 1 96 ? -3.375 4.316 13.787 1.00 93.06 96 VAL A N 1
ATOM 776 C CA . VAL A 1 96 ? -2.156 4.294 12.959 1.00 93.06 96 VAL A CA 1
ATOM 777 C C . VAL A 1 96 ? -2.385 5.062 11.656 1.00 93.06 96 VAL A C 1
ATOM 779 O O . VAL A 1 96 ? -1.526 5.814 11.204 1.00 93.06 96 VAL A O 1
ATOM 782 N N . ILE A 1 97 ? -3.563 4.891 11.050 1.00 94.81 97 ILE A N 1
ATOM 783 C CA . ILE A 1 97 ? -3.932 5.573 9.805 1.00 94.81 97 ILE A CA 1
ATOM 784 C C . ILE A 1 97 ? -4.170 7.060 10.070 1.00 94.81 97 ILE A C 1
ATOM 786 O O . ILE A 1 97 ? -3.732 7.910 9.292 1.00 94.81 97 ILE A O 1
ATOM 790 N N . TYR A 1 98 ? -4.863 7.380 11.161 1.00 94.62 98 TYR A N 1
ATOM 791 C CA . TYR A 1 98 ? -5.153 8.755 11.530 1.00 94.62 98 TYR A CA 1
ATOM 792 C C . TYR A 1 98 ? -3.875 9.542 11.829 1.00 94.62 98 TYR A C 1
ATOM 794 O O . TYR A 1 98 ? -3.668 10.596 11.232 1.00 94.62 98 TYR A O 1
ATOM 802 N N . ASP A 1 99 ? -2.975 9.011 12.653 1.00 90.75 99 ASP A N 1
ATOM 803 C CA . ASP A 1 99 ? -1.703 9.659 12.990 1.00 90.75 99 ASP A CA 1
ATOM 804 C C . ASP A 1 99 ? -0.819 9.858 11.752 1.00 90.75 99 ASP A C 1
ATOM 806 O O . ASP A 1 99 ? -0.109 10.856 11.630 1.00 90.75 99 ASP A O 1
ATOM 810 N N . ARG A 1 100 ? -0.892 8.926 10.793 1.00 91.25 100 ARG A N 1
ATOM 811 C CA . ARG A 1 100 ? -0.106 8.974 9.558 1.00 91.25 100 ARG A CA 1
ATOM 812 C C . ARG A 1 100 ? -0.598 10.018 8.555 1.00 91.25 100 ARG A C 1
ATOM 814 O O . ARG A 1 100 ? 0.229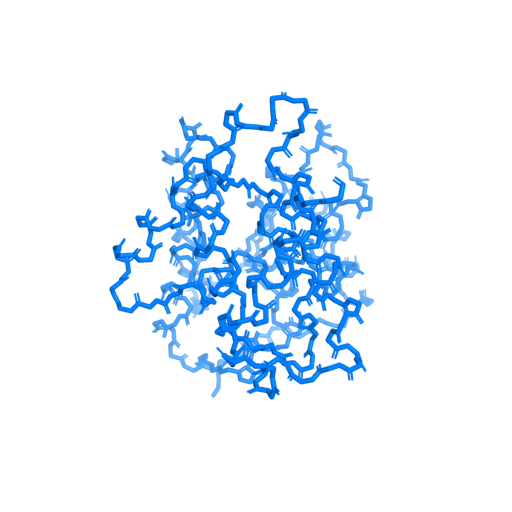 10.668 7.915 1.00 91.25 100 ARG A O 1
ATOM 821 N N . PHE A 1 101 ? -1.913 10.134 8.360 1.00 92.44 101 PHE A N 1
ATOM 822 C CA . PHE A 1 101 ? -2.493 10.905 7.249 1.00 92.44 101 PHE A CA 1
ATOM 823 C C . PHE A 1 101 ? -3.306 12.126 7.677 1.00 92.44 101 PHE A C 1
ATOM 825 O O . PHE A 1 101 ? -3.621 12.965 6.827 1.00 92.44 101 PHE A O 1
ATOM 832 N N . SER A 1 102 ? -3.656 12.265 8.957 1.00 89.19 102 SER A N 1
ATOM 833 C CA . SER A 1 102 ? -4.343 13.467 9.423 1.00 89.19 102 SER A CA 1
ATOM 834 C C . SER A 1 102 ? -3.391 14.660 9.339 1.00 89.19 102 SER A C 1
ATOM 836 O O . SER A 1 102 ? -2.325 14.712 9.946 1.00 89.19 102 SER A O 1
ATOM 838 N N . THR A 1 103 ? -3.764 15.650 8.533 1.00 82.69 103 THR A N 1
ATOM 839 C CA . THR A 1 103 ? -3.011 16.903 8.438 1.00 82.69 103 THR A CA 1
ATOM 840 C C . THR A 1 103 ? -3.672 17.906 9.369 1.00 82.69 103 THR A C 1
ATOM 842 O O . THR A 1 103 ? -4.774 18.369 9.079 1.00 82.69 103 THR A O 1
ATOM 845 N N . ASN A 1 104 ? -3.035 18.231 10.498 1.00 80.56 104 ASN A N 1
ATOM 846 C CA . ASN A 1 104 ? -3.573 19.145 11.521 1.00 80.56 104 ASN A CA 1
ATOM 847 C C . ASN A 1 104 ? -4.978 18.748 12.022 1.00 80.56 104 ASN A C 1
ATOM 849 O O . ASN A 1 104 ? -5.842 19.604 12.202 1.00 80.56 104 ASN A O 1
ATOM 853 N N . GLY A 1 105 ? -5.238 17.444 12.170 1.00 80.69 105 GLY A N 1
ATOM 854 C CA . GLY A 1 105 ? -6.548 16.921 12.580 1.00 80.69 105 GLY A CA 1
ATOM 855 C C . GLY A 1 105 ? -7.667 17.099 11.545 1.00 80.69 105 GLY A C 1
ATOM 856 O O . GLY A 1 105 ? -8.839 16.884 11.848 1.00 80.69 105 GLY A O 1
ATOM 857 N N . LYS A 1 106 ? -7.338 17.499 10.309 1.00 86.12 106 LYS A N 1
ATOM 858 C CA . LYS A 1 106 ? -8.325 17.667 9.244 1.00 86.12 106 LYS A CA 1
ATOM 859 C C . LYS A 1 106 ? -8.826 16.310 8.757 1.00 86.12 106 LYS A C 1
ATOM 861 O O . LYS A 1 106 ? -8.045 15.443 8.369 1.00 86.12 106 LYS A O 1
ATOM 866 N N . ILE A 1 107 ? -10.147 16.185 8.693 1.00 88.00 107 ILE A N 1
ATOM 867 C CA . ILE A 1 107 ? -10.834 15.046 8.088 1.00 88.00 107 ILE A CA 1
ATOM 868 C C . ILE A 1 107 ? -11.258 15.443 6.677 1.00 88.00 107 ILE A C 1
ATOM 870 O O . ILE A 1 107 ? -12.212 16.198 6.491 1.00 88.00 107 ILE A O 1
ATOM 874 N N . ASP A 1 108 ? -10.547 14.935 5.677 1.00 90.12 108 ASP A N 1
ATOM 875 C CA . ASP A 1 108 ? -10.843 15.168 4.267 1.00 90.12 108 ASP A CA 1
ATOM 876 C C . ASP A 1 108 ? -10.983 13.857 3.481 1.00 90.12 108 ASP A C 1
ATOM 878 O O . ASP A 1 108 ? -10.890 12.749 4.018 1.00 90.12 108 ASP A O 1
ATOM 882 N N . ASP A 1 109 ? -11.266 13.975 2.186 1.00 90.25 109 ASP A N 1
ATOM 883 C CA . ASP A 1 109 ? -11.472 12.810 1.329 1.00 90.25 109 ASP A CA 1
ATOM 884 C C . ASP A 1 109 ? -10.183 12.014 1.079 1.00 90.25 109 ASP A C 1
ATOM 886 O O . ASP A 1 109 ? -10.262 10.830 0.736 1.00 90.25 109 ASP A O 1
ATOM 890 N N . ALA A 1 110 ? -9.006 12.623 1.282 1.00 88.12 110 ALA A N 1
ATOM 891 C CA . ALA A 1 110 ? -7.732 11.915 1.229 1.00 88.12 110 ALA A CA 1
ATOM 892 C C . ALA A 1 110 ? -7.590 10.991 2.444 1.00 88.12 110 ALA A C 1
ATOM 894 O O . ALA A 1 110 ? -7.331 9.802 2.261 1.00 88.12 110 ALA A O 1
ATOM 895 N N . LEU A 1 111 ? -7.882 11.484 3.652 1.00 93.31 111 LEU A N 1
ATOM 896 C CA . LEU A 1 111 ? -7.916 10.655 4.858 1.00 93.31 111 LEU A CA 1
ATOM 897 C C . LEU A 1 111 ? -8.925 9.507 4.711 1.00 93.31 111 LEU A C 1
ATOM 899 O O . LEU A 1 111 ? -8.573 8.347 4.913 1.00 93.31 111 LEU A O 1
ATOM 903 N N . LYS A 1 112 ? -10.159 9.790 4.269 1.00 94.75 112 LYS A N 1
ATOM 904 C CA . LYS A 1 112 ? -11.188 8.748 4.064 1.00 94.75 112 LYS A CA 1
ATOM 905 C C . LYS A 1 112 ? -10.746 7.657 3.081 1.00 94.75 112 LYS A C 1
ATOM 907 O O . LYS A 1 112 ? -11.160 6.504 3.233 1.00 94.75 112 LYS A O 1
ATOM 912 N N . ALA A 1 113 ? -9.925 7.996 2.080 1.00 93.31 113 ALA A N 1
ATOM 913 C CA . ALA A 1 113 ? -9.408 7.025 1.113 1.00 93.31 113 ALA A CA 1
ATOM 914 C C . ALA A 1 113 ? -8.492 5.988 1.771 1.00 93.31 113 ALA A C 1
ATOM 916 O O . ALA A 1 113 ? -8.559 4.820 1.395 1.00 93.31 113 ALA A O 1
ATOM 917 N N . HIS A 1 114 ? -7.728 6.398 2.787 1.00 94.88 114 HIS A N 1
ATOM 918 C CA . HIS A 1 114 ? -6.862 5.513 3.563 1.00 94.88 114 HIS A CA 1
ATOM 919 C C . HIS A 1 114 ? -7.620 4.564 4.495 1.00 94.88 114 HIS A C 1
ATOM 921 O O . HIS A 1 114 ? -7.085 3.517 4.857 1.00 94.88 114 HIS A O 1
ATOM 927 N N . PHE A 1 115 ? -8.885 4.867 4.801 1.00 96.12 115 PHE A N 1
ATOM 928 C CA . PHE A 1 115 ? -9.754 4.007 5.602 1.00 96.12 115 PHE A CA 1
ATOM 929 C C . PHE A 1 115 ? -10.670 3.106 4.768 1.00 96.12 115 PHE A C 1
ATOM 931 O O . PHE A 1 115 ? -10.707 1.894 4.981 1.00 96.12 115 PHE A O 1
ATOM 938 N N . TYR A 1 116 ? -11.469 3.675 3.855 1.00 94.94 116 TYR A N 1
ATOM 939 C CA . TYR A 1 116 ? -12.542 2.901 3.212 1.00 94.94 116 TYR A CA 1
ATOM 940 C C . TYR A 1 116 ? -13.086 3.425 1.878 1.00 94.94 116 TYR A C 1
ATOM 942 O O . TYR A 1 116 ? -13.685 2.631 1.133 1.00 94.94 116 TYR A O 1
ATOM 950 N N . SER A 1 117 ? -12.975 4.734 1.606 1.00 92.62 117 SER A N 1
ATOM 951 C CA . SER A 1 117 ? -13.776 5.390 0.555 1.00 92.62 117 SER A CA 1
ATOM 952 C C . SER A 1 117 ? -13.355 4.980 -0.851 1.00 92.62 117 SER A C 1
ATOM 954 O O . SER A 1 117 ? -14.161 4.971 -1.780 1.00 92.62 117 SER A O 1
ATOM 956 N N . LYS A 1 118 ? -12.099 4.562 -1.000 1.00 86.19 118 LYS A N 1
ATOM 957 C CA . LYS A 1 118 ? -11.590 3.928 -2.205 1.00 86.19 118 LYS A CA 1
ATOM 958 C C . LYS A 1 118 ? -11.222 2.497 -1.870 1.00 86.19 118 LYS A C 1
ATOM 960 O O . LYS A 1 118 ? -10.635 2.213 -0.839 1.00 86.19 118 LYS A O 1
ATOM 965 N N . ALA A 1 119 ? -11.551 1.581 -2.768 1.00 74.50 119 ALA A N 1
ATOM 966 C CA . ALA A 1 119 ? -11.183 0.180 -2.595 1.00 74.50 119 ALA A CA 1
ATOM 967 C C . ALA A 1 119 ? -9.767 -0.144 -3.132 1.00 74.50 119 ALA A C 1
ATOM 969 O O . ALA A 1 119 ? -9.360 -1.296 -3.132 1.00 74.50 119 ALA A O 1
ATOM 970 N N . VAL A 1 120 ? -9.041 0.867 -3.627 1.00 74.88 120 VAL A N 1
ATOM 971 C CA . VAL A 1 120 ? -7.568 0.920 -3.733 1.00 74.88 120 VAL A CA 1
ATOM 972 C C . VAL A 1 120 ? -7.139 2.149 -2.926 1.00 74.88 120 VAL A C 1
ATOM 974 O O . VAL A 1 120 ? -7.884 3.127 -2.972 1.00 74.88 120 VAL A O 1
ATOM 977 N N . ARG A 1 121 ? -5.996 2.127 -2.228 1.00 86.00 121 ARG A N 1
ATOM 978 C CA . ARG A 1 121 ? -5.543 3.132 -1.237 1.00 86.00 121 ARG A CA 1
ATOM 979 C C . ARG A 1 121 ? -5.930 2.922 0.226 1.00 86.00 121 ARG A C 1
ATOM 981 O O . ARG A 1 121 ? -5.636 3.789 1.043 1.00 86.00 121 ARG A O 1
ATOM 988 N N . ILE A 1 122 ? -6.582 1.814 0.580 1.00 94.31 122 ILE A N 1
ATOM 989 C CA . ILE A 1 122 ? -6.787 1.501 2.000 1.00 94.31 122 ILE A CA 1
ATOM 990 C C . ILE A 1 122 ? -5.401 1.226 2.585 1.00 94.31 122 ILE A C 1
ATOM 992 O O . ILE A 1 122 ? -4.728 0.307 2.137 1.00 94.31 122 ILE A O 1
ATOM 996 N N . TYR A 1 123 ? -4.955 2.009 3.562 1.00 95.31 123 TYR A N 1
ATOM 997 C CA . TYR A 1 123 ? -3.552 1.997 3.983 1.00 95.31 123 TYR A CA 1
ATOM 998 C C . TYR A 1 123 ? -3.008 0.604 4.351 1.00 95.31 123 TYR A C 1
ATOM 1000 O O . TYR A 1 123 ? -1.986 0.212 3.788 1.00 95.31 123 TYR A O 1
ATOM 1008 N N . PRO A 1 124 ? -3.684 -0.211 5.190 1.00 95.19 124 PRO A N 1
ATOM 1009 C CA . PRO A 1 124 ? -3.207 -1.565 5.471 1.00 95.19 124 PRO A CA 1
ATOM 1010 C C . PRO A 1 124 ? -3.153 -2.459 4.221 1.00 95.19 124 PRO A C 1
ATOM 1012 O O . PRO A 1 124 ? -2.251 -3.285 4.111 1.00 95.19 124 PRO A O 1
ATOM 1015 N N . TYR A 1 125 ? -4.064 -2.279 3.255 1.00 94.12 125 TYR A N 1
ATOM 1016 C CA . TYR A 1 125 ? -3.987 -2.981 1.967 1.00 94.12 125 TYR A CA 1
ATOM 1017 C C . TYR A 1 125 ? -2.705 -2.604 1.224 1.00 94.12 125 TYR A C 1
ATOM 1019 O O . TYR A 1 125 ? -1.985 -3.485 0.759 1.00 94.12 125 TYR A O 1
ATOM 1027 N N . ASP A 1 126 ? -2.414 -1.306 1.129 1.00 93.62 126 ASP A N 1
ATOM 1028 C CA . ASP A 1 126 ? -1.250 -0.812 0.400 1.00 93.62 126 ASP A CA 1
ATOM 1029 C C . ASP A 1 126 ? 0.056 -1.331 1.016 1.00 93.62 126 ASP A C 1
ATOM 1031 O O . ASP A 1 126 ? 0.914 -1.832 0.290 1.00 93.62 126 ASP A O 1
ATOM 1035 N N . LEU A 1 127 ? 0.177 -1.274 2.348 1.00 95.00 127 LEU A N 1
ATOM 1036 C CA . LEU A 1 127 ? 1.343 -1.774 3.077 1.00 95.00 127 LEU A CA 1
ATOM 1037 C C . LEU A 1 127 ? 1.560 -3.276 2.862 1.00 95.00 127 LEU A C 1
ATOM 1039 O O . LEU A 1 127 ? 2.656 -3.696 2.483 1.00 95.00 127 LEU A O 1
ATOM 1043 N N . PHE A 1 128 ? 0.513 -4.079 3.088 1.00 94.69 128 PHE A N 1
ATOM 1044 C CA . PHE A 1 128 ? 0.596 -5.534 2.983 1.00 94.69 128 PHE A CA 1
ATOM 1045 C C . PHE A 1 128 ? 0.978 -5.960 1.569 1.00 94.69 128 PHE A C 1
ATOM 1047 O O . PHE A 1 128 ? 1.929 -6.718 1.377 1.00 94.69 128 PHE A O 1
ATOM 1054 N N . TRP A 1 129 ? 0.241 -5.467 0.569 1.00 92.50 129 TRP A N 1
ATOM 1055 C CA . TRP A 1 129 ? 0.447 -5.913 -0.799 1.00 92.50 129 TRP A CA 1
ATOM 1056 C C . TRP A 1 129 ? 1.778 -5.443 -1.350 1.00 92.50 129 TRP A C 1
ATOM 1058 O O . TRP A 1 129 ? 2.416 -6.217 -2.053 1.00 92.50 129 TRP A O 1
ATOM 1068 N N . TYR A 1 130 ? 2.232 -4.236 -1.000 1.00 93.94 130 TYR A N 1
ATOM 1069 C CA . TYR A 1 130 ? 3.531 -3.742 -1.441 1.00 93.94 130 TYR A CA 1
ATOM 1070 C C . TYR A 1 130 ? 4.630 -4.695 -0.980 1.00 93.94 130 TYR A C 1
ATOM 1072 O O . TYR A 1 130 ? 5.404 -5.173 -1.806 1.00 93.94 130 TYR A O 1
ATOM 1080 N N . TYR A 1 131 ? 4.626 -5.080 0.296 1.00 94.94 131 TYR A N 1
ATOM 1081 C CA . TYR A 1 131 ? 5.594 -6.041 0.814 1.00 94.94 131 TYR A CA 1
ATOM 1082 C C . TYR A 1 131 ? 5.453 -7.433 0.158 1.00 94.94 131 TYR A C 1
ATOM 1084 O O . TYR A 1 131 ? 6.430 -7.976 -0.352 1.00 94.94 131 TYR A O 1
ATOM 1092 N N . GLU A 1 132 ? 4.232 -7.971 0.058 1.00 92.56 132 GLU A N 1
ATOM 1093 C CA . GLU A 1 132 ? 3.913 -9.288 -0.539 1.00 92.56 132 GLU A CA 1
ATOM 1094 C C . GLU A 1 132 ? 4.249 -9.406 -2.039 1.00 92.56 132 GLU A C 1
ATOM 1096 O O . GLU A 1 132 ? 4.459 -10.495 -2.589 1.00 92.56 132 GLU A O 1
ATOM 1101 N N . ILE A 1 133 ? 4.267 -8.290 -2.765 1.00 90.56 133 ILE A N 1
ATOM 1102 C CA . ILE A 1 133 ? 4.697 -8.291 -4.164 1.00 90.56 133 ILE A CA 1
ATOM 1103 C C . ILE A 1 133 ? 6.190 -8.470 -4.232 1.00 90.56 133 ILE A C 1
ATOM 1105 O O . ILE A 1 133 ? 6.651 -9.271 -5.035 1.00 90.56 133 ILE A O 1
ATOM 1109 N N . PHE A 1 134 ? 6.951 -7.750 -3.420 1.00 90.56 134 PHE A N 1
ATOM 1110 C CA . PHE A 1 134 ? 8.407 -7.775 -3.507 1.00 90.56 134 PHE A CA 1
ATOM 1111 C C . PHE A 1 134 ? 9.043 -8.857 -2.640 1.00 90.56 134 PHE A C 1
ATOM 1113 O O . PHE A 1 134 ? 10.233 -9.104 -2.798 1.00 90.56 134 PHE A O 1
ATOM 1120 N N . SER A 1 135 ? 8.253 -9.574 -1.834 1.00 88.88 135 SER A N 1
ATOM 1121 C CA . SER A 1 135 ? 8.718 -10.725 -1.069 1.00 88.88 135 SER A CA 1
ATOM 1122 C C . SER A 1 135 ? 9.276 -11.808 -1.997 1.00 88.88 135 SER A C 1
ATOM 1124 O O . SER A 1 135 ? 8.532 -12.495 -2.713 1.00 88.88 135 SER A O 1
ATOM 1126 N N . LYS A 1 136 ? 10.601 -11.946 -2.012 1.00 78.94 136 LYS A N 1
ATOM 1127 C CA . LYS A 1 136 ? 11.327 -12.986 -2.746 1.00 78.94 136 LYS A CA 1
ATOM 1128 C C . LYS A 1 136 ? 12.546 -13.391 -1.929 1.00 78.94 136 LYS A C 1
ATOM 1130 O O . LYS A 1 136 ? 13.319 -12.534 -1.525 1.00 78.94 136 LYS A O 1
ATOM 1135 N N . GLY A 1 137 ? 12.721 -14.697 -1.740 1.00 84.81 137 GLY A N 1
ATOM 1136 C CA . GLY A 1 137 ? 13.785 -15.217 -0.889 1.00 84.81 137 GLY A CA 1
ATOM 1137 C C . GLY A 1 137 ? 13.461 -14.972 0.581 1.00 84.81 137 GLY A C 1
ATOM 1138 O O . GLY A 1 137 ? 12.396 -15.366 1.055 1.00 84.81 137 GLY A O 1
ATOM 1139 N N . THR A 1 138 ? 14.382 -14.338 1.291 1.00 90.31 138 THR A N 1
ATOM 1140 C CA . THR A 1 138 ? 14.268 -14.039 2.718 1.00 90.31 138 THR A CA 1
ATOM 1141 C C . THR A 1 138 ? 13.567 -12.701 2.981 1.00 90.31 138 THR A C 1
ATOM 1143 O O . THR A 1 138 ? 13.535 -11.794 2.143 1.00 90.31 138 THR A O 1
ATOM 1146 N N . GLU A 1 139 ? 13.021 -12.555 4.192 1.00 91.31 139 GLU A N 1
ATOM 1147 C CA . GLU A 1 139 ? 12.478 -11.282 4.691 1.00 91.31 139 GLU A CA 1
ATOM 1148 C C . GLU A 1 139 ? 13.538 -10.165 4.633 1.00 91.31 139 GLU A C 1
ATOM 1150 O O . GLU A 1 139 ? 13.239 -9.038 4.236 1.00 91.31 139 GLU A O 1
ATOM 1155 N N . GLN A 1 140 ? 14.798 -10.498 4.942 1.00 91.75 140 GLN A N 1
ATOM 1156 C CA . GLN A 1 140 ? 15.911 -9.550 4.915 1.00 91.75 140 GLN A CA 1
ATOM 1157 C C . GLN A 1 140 ? 16.229 -9.070 3.495 1.00 91.75 140 GLN A C 1
ATOM 1159 O O . GLN A 1 140 ? 16.311 -7.869 3.275 1.00 91.75 140 GLN A O 1
ATOM 1164 N N . GLU A 1 141 ? 16.330 -9.973 2.514 1.00 93.25 141 GLU A N 1
ATOM 1165 C CA . GLU A 1 141 ? 16.569 -9.593 1.110 1.00 93.25 141 GLU A CA 1
ATOM 1166 C C . GLU A 1 141 ? 15.460 -8.680 0.572 1.00 93.25 141 GLU A C 1
ATOM 1168 O O . GLU A 1 141 ? 15.722 -7.708 -0.141 1.00 93.25 141 GLU A O 1
ATOM 1173 N N . THR A 1 142 ? 14.213 -8.969 0.951 1.00 94.62 142 THR A N 1
ATOM 1174 C CA . THR A 1 142 ? 13.053 -8.146 0.594 1.00 94.62 142 THR A CA 1
ATOM 1175 C C . THR A 1 142 ? 13.169 -6.751 1.207 1.00 94.62 142 THR A C 1
ATOM 1177 O O . THR A 1 142 ? 12.984 -5.745 0.519 1.00 94.62 142 THR A O 1
ATOM 1180 N N . TYR A 1 143 ? 13.513 -6.677 2.493 1.00 94.62 143 TYR A N 1
ATOM 1181 C CA . TYR A 1 143 ? 13.685 -5.415 3.201 1.00 94.62 143 TYR A CA 1
ATOM 1182 C C . TYR A 1 143 ? 14.858 -4.587 2.649 1.00 94.62 143 TYR A C 1
ATOM 1184 O O . TYR A 1 143 ? 14.709 -3.389 2.402 1.00 94.62 143 TYR A O 1
ATOM 1192 N N . ASP A 1 144 ? 16.003 -5.213 2.388 1.00 94.50 144 ASP A N 1
ATOM 1193 C CA . ASP A 1 144 ? 17.191 -4.557 1.832 1.00 94.50 144 ASP A CA 1
ATOM 1194 C C . ASP A 1 144 ? 16.913 -3.988 0.437 1.00 94.50 144 ASP A C 1
ATOM 1196 O O . ASP A 1 144 ? 17.332 -2.878 0.105 1.00 94.50 144 ASP A O 1
ATOM 1200 N N . PHE A 1 145 ? 16.143 -4.710 -0.381 1.00 95.06 145 PHE A N 1
ATOM 1201 C CA . PHE A 1 145 ? 15.688 -4.193 -1.664 1.00 95.06 145 PHE A CA 1
ATOM 1202 C C . PHE A 1 145 ? 14.765 -2.981 -1.495 1.00 95.06 145 PHE A C 1
ATOM 1204 O O . PHE A 1 145 ? 15.000 -1.939 -2.111 1.00 95.06 145 PHE A O 1
ATOM 1211 N N . LEU A 1 146 ? 13.727 -3.095 -0.663 1.00 95.69 146 LEU A N 1
ATOM 1212 C CA . LEU A 1 146 ? 12.719 -2.048 -0.493 1.00 95.69 146 LEU A CA 1
ATOM 1213 C C . LEU A 1 146 ? 13.245 -0.814 0.254 1.00 95.69 146 LEU A C 1
ATOM 1215 O O . LEU A 1 146 ? 12.698 0.272 0.078 1.00 95.69 146 LEU A O 1
ATOM 1219 N N . SER A 1 147 ? 14.317 -0.931 1.036 1.00 95.31 147 SER A N 1
ATOM 1220 C CA . SER A 1 147 ? 14.941 0.188 1.759 1.00 95.31 147 SER A CA 1
ATOM 1221 C C . SER A 1 147 ? 15.881 1.044 0.896 1.00 95.31 147 SER A C 1
ATOM 1223 O O . SER A 1 147 ? 16.408 2.060 1.361 1.00 95.31 147 SER A O 1
ATOM 1225 N N . LYS A 1 148 ? 16.070 0.697 -0.387 1.00 94.19 148 LYS A N 1
ATOM 1226 C CA . LYS A 1 148 ? 16.849 1.510 -1.333 1.00 94.19 148 LYS A CA 1
ATOM 1227 C C . LYS A 1 148 ? 16.310 2.943 -1.429 1.00 94.19 148 LYS A C 1
ATOM 1229 O O . LYS A 1 148 ? 15.113 3.179 -1.578 1.00 94.19 148 LYS A O 1
ATOM 1234 N N . LYS A 1 149 ? 17.231 3.913 -1.463 1.00 90.94 149 LYS A N 1
ATOM 1235 C CA . LYS A 1 149 ? 16.943 5.364 -1.429 1.00 90.94 149 LYS A CA 1
ATOM 1236 C C . LYS A 1 149 ? 16.068 5.895 -2.573 1.00 90.94 149 LYS A C 1
ATOM 1238 O O . LYS A 1 149 ? 15.550 7.000 -2.468 1.00 90.94 149 LYS A O 1
ATOM 1243 N N . CYS A 1 150 ? 15.939 5.161 -3.678 1.00 90.62 150 CYS A N 1
ATOM 1244 C CA . CYS A 1 150 ? 15.119 5.567 -4.821 1.00 90.62 150 CYS A CA 1
ATOM 1245 C C . CYS A 1 150 ? 13.609 5.422 -4.575 1.00 90.62 150 CYS A C 1
ATOM 1247 O O . CYS A 1 150 ? 12.816 5.969 -5.348 1.00 90.62 150 CYS A O 1
ATOM 1249 N N . PHE A 1 151 ? 13.215 4.662 -3.549 1.00 94.19 151 PHE A N 1
ATOM 1250 C CA . PHE A 1 151 ? 11.823 4.413 -3.205 1.00 94.19 151 PHE A CA 1
ATOM 1251 C C . PHE A 1 151 ? 11.293 5.417 -2.179 1.00 94.19 151 PHE A C 1
ATOM 1253 O O . PHE A 1 151 ? 12.035 5.974 -1.370 1.00 94.19 151 PHE A O 1
ATOM 1260 N N . SER A 1 152 ? 9.990 5.674 -2.246 1.00 94.12 152 SER A N 1
ATOM 1261 C CA . SER A 1 152 ? 9.287 6.608 -1.369 1.00 94.12 152 SER A CA 1
ATOM 1262 C C . SER A 1 152 ? 7.844 6.160 -1.128 1.00 94.12 152 SER A C 1
ATOM 1264 O O . SER A 1 152 ? 7.364 5.210 -1.746 1.00 94.12 152 SER A O 1
ATOM 1266 N N . THR A 1 153 ? 7.100 6.866 -0.273 1.00 92.25 153 THR A N 1
ATOM 1267 C CA . THR A 1 153 ? 5.664 6.601 -0.066 1.00 92.25 153 THR A CA 1
ATOM 1268 C C . THR A 1 153 ? 4.869 6.679 -1.384 1.00 92.25 153 THR A C 1
ATOM 1270 O O . THR A 1 153 ? 3.939 5.902 -1.595 1.00 92.25 153 THR A O 1
ATOM 1273 N N . ASP A 1 154 ? 5.288 7.523 -2.338 1.00 90.81 154 ASP A N 1
ATOM 1274 C CA . ASP A 1 154 ? 4.696 7.553 -3.683 1.00 90.81 154 ASP A CA 1
ATOM 1275 C C . ASP A 1 154 ? 4.943 6.256 -4.465 1.00 90.81 154 ASP A C 1
ATOM 1277 O O . ASP A 1 154 ? 4.099 5.873 -5.275 1.00 90.81 154 ASP A O 1
ATOM 1281 N N . THR A 1 155 ? 6.074 5.575 -4.256 1.00 93.69 155 THR A N 1
ATOM 1282 C CA . THR A 1 155 ? 6.355 4.268 -4.873 1.00 93.69 155 THR A CA 1
ATOM 1283 C C . THR A 1 155 ? 5.287 3.256 -4.478 1.00 93.69 155 THR A C 1
ATOM 1285 O O . THR A 1 155 ? 4.754 2.582 -5.361 1.00 93.69 155 THR A O 1
ATOM 1288 N N . ILE A 1 156 ? 4.931 3.196 -3.189 1.00 93.38 156 ILE A N 1
ATOM 1289 C CA . ILE A 1 156 ? 3.881 2.310 -2.670 1.00 93.38 156 ILE A CA 1
ATOM 1290 C C . ILE A 1 156 ? 2.569 2.611 -3.398 1.00 93.38 156 ILE A C 1
ATOM 1292 O O . ILE A 1 156 ? 2.037 1.759 -4.107 1.00 93.38 156 ILE A O 1
ATOM 1296 N N . LEU A 1 157 ? 2.099 3.858 -3.318 1.00 89.19 157 LEU A N 1
ATOM 1297 C CA . LEU A 1 157 ? 0.812 4.264 -3.889 1.00 89.19 157 LEU A CA 1
ATOM 1298 C C . LEU A 1 157 ? 0.736 4.023 -5.403 1.00 89.19 157 LEU A C 1
ATOM 1300 O O . LEU A 1 157 ? -0.224 3.427 -5.895 1.00 89.19 157 LEU A O 1
ATOM 1304 N N . ASN A 1 158 ? 1.754 4.452 -6.158 1.00 89.25 158 ASN A N 1
ATOM 1305 C CA . ASN A 1 158 ? 1.736 4.324 -7.615 1.00 89.25 158 ASN A CA 1
ATOM 1306 C C . ASN A 1 158 ? 1.769 2.859 -8.062 1.00 89.25 158 ASN A C 1
ATOM 1308 O O . ASN A 1 158 ? 1.100 2.526 -9.043 1.00 89.25 158 ASN A O 1
ATOM 1312 N N . THR A 1 159 ? 2.505 2.005 -7.346 1.00 90.19 159 THR A N 1
ATOM 1313 C CA . THR A 1 159 ? 2.560 0.562 -7.614 1.00 90.19 159 THR A CA 1
ATOM 1314 C C . THR A 1 159 ? 1.204 -0.072 -7.328 1.00 90.19 159 THR A C 1
ATOM 1316 O O . THR A 1 159 ? 0.617 -0.698 -8.211 1.00 90.19 159 THR A O 1
ATOM 1319 N N . ILE A 1 160 ? 0.662 0.155 -6.126 1.00 89.25 160 ILE A N 1
ATOM 1320 C CA . ILE A 1 160 ? -0.563 -0.498 -5.666 1.00 89.25 160 ILE A CA 1
ATOM 1321 C C . ILE A 1 160 ? -1.785 -0.145 -6.513 1.00 89.25 160 ILE A C 1
ATOM 1323 O O . ILE A 1 160 ? -2.550 -1.024 -6.911 1.00 89.25 160 ILE A O 1
ATOM 1327 N N . GLU A 1 161 ? -1.949 1.127 -6.860 1.00 86.12 161 GLU A N 1
ATOM 1328 C CA . GLU A 1 161 ? -3.085 1.580 -7.665 1.00 86.12 161 GLU A CA 1
ATOM 1329 C C . GLU A 1 161 ? -3.145 0.956 -9.059 1.00 86.12 161 GLU A C 1
ATOM 1331 O O . GLU A 1 161 ? -4.235 0.766 -9.601 1.00 86.12 161 GLU A O 1
ATOM 1336 N N . ARG A 1 162 ? -1.986 0.669 -9.659 1.00 85.56 162 ARG A N 1
ATOM 1337 C CA . ARG A 1 162 ? -1.877 0.272 -11.075 1.00 85.56 162 ARG A CA 1
ATOM 1338 C C . ARG A 1 162 ? -1.885 -1.226 -11.296 1.00 85.56 162 ARG A C 1
ATOM 1340 O O . ARG A 1 162 ? -2.065 -1.675 -12.421 1.00 85.56 162 ARG A O 1
ATOM 1347 N N . MET A 1 163 ? -1.759 -1.998 -10.229 1.00 77.06 163 MET A N 1
ATOM 1348 C CA . MET A 1 163 ? -1.941 -3.445 -10.273 1.00 77.06 163 MET A CA 1
ATOM 1349 C C . MET A 1 163 ? -3.382 -3.874 -10.537 1.00 77.06 163 MET A C 1
ATOM 1351 O O . MET A 1 163 ? -3.612 -4.974 -11.030 1.00 77.06 163 MET A O 1
ATOM 1355 N N . GLY A 1 164 ? -4.358 -3.013 -10.235 1.00 65.12 164 GLY A N 1
ATOM 1356 C CA . GLY A 1 164 ? -5.771 -3.347 -10.367 1.00 65.12 164 GLY A CA 1
ATOM 1357 C C . GLY A 1 164 ? -6.237 -4.425 -9.376 1.00 65.12 164 GLY A C 1
ATOM 1358 O O . GLY A 1 164 ? -5.466 -4.995 -8.611 1.00 65.12 164 GLY A O 1
ATOM 1359 N N . ARG A 1 165 ? -7.551 -4.688 -9.362 1.00 60.22 165 ARG A N 1
ATOM 1360 C CA . ARG A 1 165 ? -8.184 -5.634 -8.415 1.00 60.22 165 ARG A CA 1
ATOM 1361 C C . ARG A 1 165 ? -8.410 -7.039 -8.970 1.00 60.22 165 ARG A C 1
ATOM 1363 O O . ARG A 1 165 ? -8.740 -7.940 -8.213 1.00 60.22 165 ARG A O 1
ATOM 1370 N N . LYS A 1 166 ? -8.289 -7.225 -10.288 1.00 61.28 166 LYS A N 1
ATOM 1371 C CA . LYS A 1 166 ? -8.617 -8.488 -10.981 1.00 61.28 166 LYS A CA 1
ATOM 1372 C C . LYS A 1 166 ? -7.436 -9.468 -11.058 1.00 61.28 166 LYS A C 1
ATOM 1374 O O . LYS A 1 166 ? -7.511 -10.448 -11.789 1.00 61.28 166 LYS A O 1
ATOM 1379 N N . GLY A 1 167 ? -6.371 -9.199 -10.308 1.00 66.44 167 GLY A N 1
ATOM 1380 C CA . GLY A 1 167 ? -5.113 -9.933 -10.361 1.00 66.44 167 GLY A CA 1
ATOM 1381 C C . GLY A 1 167 ? -4.001 -9.088 -10.970 1.00 66.44 167 GLY A C 1
ATOM 1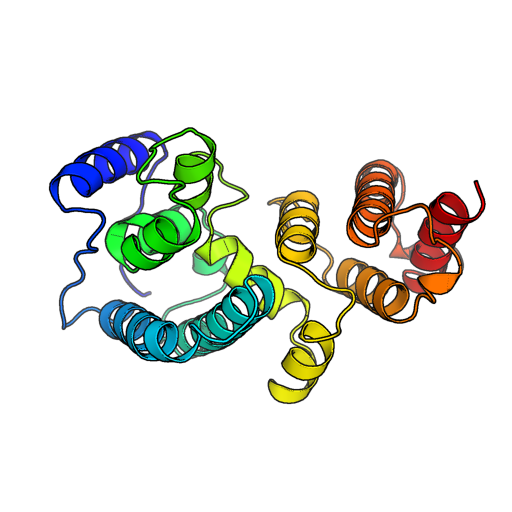382 O O . GLY A 1 167 ? -4.239 -8.252 -11.841 1.00 66.44 167 GLY A O 1
ATOM 1383 N N . PHE A 1 168 ? -2.785 -9.308 -10.483 1.00 73.69 168 PHE A N 1
ATOM 1384 C CA . PHE A 1 168 ? -1.594 -8.585 -10.902 1.00 73.69 168 PHE A CA 1
ATOM 1385 C C . PHE A 1 168 ? -0.443 -9.556 -11.134 1.00 73.69 168 PHE A C 1
ATOM 1387 O O . PHE A 1 168 ? -0.279 -10.545 -10.419 1.00 73.69 168 PHE A O 1
ATOM 1394 N N . ARG A 1 169 ? 0.377 -9.263 -12.144 1.00 83.38 169 ARG A N 1
ATOM 1395 C CA . ARG A 1 169 ? 1.581 -10.041 -12.442 1.00 83.38 169 ARG A CA 1
ATOM 1396 C C . ARG A 1 169 ? 2.743 -9.499 -11.628 1.00 83.38 169 ARG A C 1
ATOM 1398 O O . ARG A 1 169 ? 3.397 -8.546 -12.050 1.00 83.38 169 ARG A O 1
ATOM 1405 N N . LYS A 1 170 ? 2.980 -10.113 -10.463 1.00 88.25 170 LYS A N 1
ATOM 1406 C CA . LYS A 1 170 ? 4.081 -9.767 -9.545 1.00 88.25 170 LYS A CA 1
ATOM 1407 C C . LYS A 1 170 ? 5.404 -9.591 -10.283 1.00 88.25 170 LYS A C 1
ATOM 1409 O O . LYS A 1 170 ? 6.115 -8.628 -10.024 1.00 88.25 170 LYS A O 1
ATOM 1414 N N . ASP A 1 171 ? 5.694 -10.470 -11.236 1.00 88.62 171 ASP A N 1
ATOM 1415 C CA . ASP A 1 171 ? 6.984 -10.499 -11.928 1.00 88.62 171 ASP A CA 1
ATOM 1416 C C . ASP A 1 171 ? 7.237 -9.255 -12.785 1.00 88.62 171 ASP A C 1
ATOM 1418 O O . ASP A 1 171 ? 8.364 -8.768 -12.825 1.00 88.62 171 ASP A O 1
ATOM 1422 N N . ILE A 1 172 ? 6.190 -8.653 -13.362 1.00 91.19 172 ILE A N 1
ATOM 1423 C CA . ILE A 1 172 ? 6.325 -7.390 -14.100 1.00 91.19 172 ILE A CA 1
ATOM 1424 C C . ILE A 1 172 ? 6.664 -6.251 -13.141 1.00 91.19 172 ILE A C 1
ATOM 1426 O O . ILE A 1 172 ? 7.614 -5.512 -13.378 1.00 91.19 172 ILE A O 1
ATOM 1430 N N . PHE A 1 173 ? 5.917 -6.102 -12.044 1.00 91.94 173 PHE A N 1
ATOM 1431 C CA . PHE A 1 173 ? 6.169 -5.030 -11.074 1.00 91.94 173 PHE A CA 1
ATOM 1432 C C . PHE A 1 173 ? 7.535 -5.189 -10.395 1.00 91.94 173 PHE A C 1
ATOM 1434 O O . PHE A 1 173 ? 8.241 -4.199 -10.204 1.00 91.94 173 PHE A O 1
ATOM 1441 N N . ARG A 1 174 ? 7.949 -6.432 -10.117 1.00 92.12 174 ARG A N 1
ATOM 1442 C CA . ARG A 1 174 ? 9.309 -6.782 -9.682 1.00 92.12 174 ARG A CA 1
ATOM 1443 C C . ARG A 1 174 ? 10.354 -6.349 -10.700 1.00 92.12 174 ARG A C 1
ATOM 1445 O O . ARG A 1 174 ? 11.278 -5.642 -10.319 1.00 92.12 174 ARG A O 1
ATOM 1452 N N . SER A 1 175 ? 10.205 -6.725 -11.970 1.00 93.88 175 SER A N 1
ATOM 1453 C CA . SER A 1 175 ? 11.166 -6.361 -13.020 1.00 93.88 175 SER A CA 1
ATOM 1454 C C . SER A 1 175 ? 11.240 -4.835 -13.213 1.00 93.88 175 SER A C 1
ATOM 1456 O O . SER A 1 175 ? 12.335 -4.270 -13.201 1.00 93.88 175 SER A O 1
ATOM 1458 N N . ILE A 1 176 ? 10.098 -4.130 -13.213 1.00 95.12 176 ILE A N 1
ATOM 1459 C CA . ILE A 1 176 ? 10.045 -2.657 -13.273 1.00 95.12 176 ILE A CA 1
ATOM 1460 C C . ILE A 1 176 ? 10.796 -2.019 -12.098 1.00 95.12 176 ILE A C 1
ATOM 1462 O O . ILE A 1 176 ? 11.658 -1.168 -12.326 1.00 95.12 176 ILE A O 1
ATOM 1466 N N . LEU A 1 177 ? 10.494 -2.389 -10.846 1.00 94.25 177 LEU A N 1
ATOM 1467 C CA . LEU A 1 177 ? 11.163 -1.767 -9.696 1.00 94.25 177 LEU A CA 1
ATOM 1468 C C . LEU A 1 177 ? 12.631 -2.182 -9.576 1.00 94.25 177 LEU A C 1
ATOM 1470 O O . LEU A 1 177 ? 13.448 -1.364 -9.156 1.00 94.25 177 LEU A O 1
ATOM 1474 N N . ASN A 1 178 ? 12.988 -3.405 -9.979 1.00 94.56 178 ASN A N 1
ATOM 1475 C CA . ASN A 1 178 ? 14.381 -3.837 -10.059 1.00 94.56 178 ASN A CA 1
ATOM 1476 C C . ASN A 1 178 ? 15.159 -2.921 -10.999 1.00 94.56 178 ASN A C 1
ATOM 1478 O O . ASN A 1 178 ? 16.131 -2.303 -10.561 1.00 94.56 178 ASN A O 1
ATOM 1482 N N . LYS A 1 179 ? 14.683 -2.747 -12.239 1.00 95.25 179 LYS A N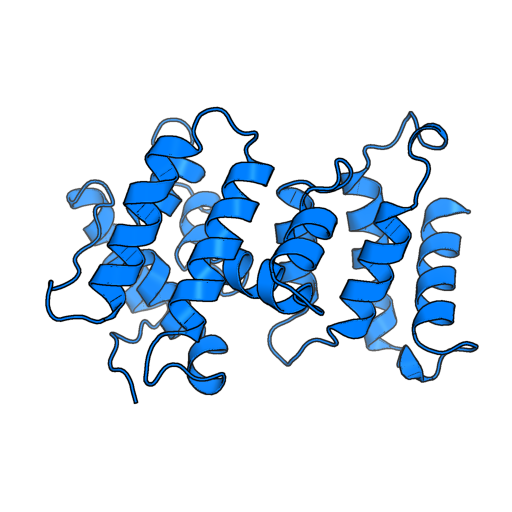 1
ATOM 1483 C CA . LYS A 1 179 ? 15.304 -1.847 -13.215 1.00 95.25 179 LYS A CA 1
ATOM 1484 C C . LYS A 1 179 ? 15.343 -0.405 -12.706 1.00 95.25 179 LYS A C 1
ATOM 1486 O O . LYS A 1 179 ? 16.404 0.216 -12.726 1.00 95.25 179 LYS A O 1
ATOM 1491 N N . TYR A 1 180 ? 14.233 0.101 -12.164 1.00 95.44 180 TYR A N 1
ATOM 1492 C CA . TYR A 1 180 ? 14.155 1.448 -11.585 1.00 95.44 180 TYR A CA 1
ATOM 1493 C C . TYR A 1 180 ? 15.197 1.666 -10.481 1.00 95.44 180 TYR A C 1
ATOM 1495 O O . TYR A 1 180 ? 15.848 2.706 -10.445 1.00 95.44 180 TYR A O 1
ATOM 1503 N N . SER A 1 181 ? 15.421 0.664 -9.627 1.00 94.25 181 SER A N 1
ATOM 1504 C CA . SER A 1 181 ? 16.401 0.743 -8.539 1.00 94.25 181 SER A CA 1
ATOM 1505 C C . SER A 1 181 ? 17.862 0.789 -8.999 1.00 94.25 181 SER A C 1
ATOM 1507 O O . SER A 1 181 ? 18.741 1.085 -8.193 1.00 94.25 181 SER A O 1
ATOM 1509 N N . THR A 1 182 ? 18.125 0.488 -10.275 1.00 93.94 182 THR A N 1
ATOM 1510 C CA . THR A 1 182 ? 19.463 0.551 -10.887 1.00 93.94 182 THR A CA 1
ATOM 1511 C C . THR A 1 182 ? 19.699 1.842 -11.672 1.00 93.94 182 THR A C 1
ATOM 1513 O O . THR A 1 182 ? 20.790 2.040 -12.203 1.00 93.94 182 THR A O 1
ATOM 1516 N N . LEU A 1 183 ? 18.693 2.722 -11.764 1.00 92.94 183 LEU A N 1
ATOM 1517 C CA . LEU A 1 183 ? 18.829 3.977 -12.491 1.00 92.94 183 LEU A CA 1
ATOM 1518 C C . LEU A 1 183 ? 19.814 4.921 -11.806 1.00 92.94 183 LEU A C 1
ATOM 1520 O O . LEU A 1 183 ? 19.756 5.171 -10.602 1.00 92.94 183 LEU A O 1
ATOM 1524 N N . ASP A 1 184 ? 20.665 5.523 -12.628 1.00 91.19 184 ASP A N 1
ATOM 1525 C CA . ASP A 1 184 ? 21.488 6.654 -12.233 1.00 91.19 184 ASP A CA 1
ATOM 1526 C C . ASP A 1 184 ? 20.675 7.950 -12.352 1.00 91.19 184 ASP A C 1
ATOM 1528 O O . ASP A 1 184 ? 20.583 8.563 -13.418 1.00 91.19 184 ASP A O 1
ATOM 1532 N N . PHE A 1 185 ? 20.064 8.361 -11.240 1.00 88.81 185 PHE A N 1
ATOM 1533 C CA . PHE A 1 185 ? 19.241 9.571 -11.178 1.00 88.81 185 PHE A CA 1
ATOM 1534 C C . PHE A 1 185 ? 20.036 10.867 -11.394 1.00 88.81 185 PHE A C 1
ATOM 1536 O O . PHE A 1 185 ? 19.423 11.895 -11.677 1.00 88.81 185 PHE A O 1
ATOM 1543 N N . SER A 1 186 ? 21.376 10.839 -11.333 1.00 88.31 186 SER A N 1
ATOM 1544 C CA . SER A 1 186 ? 22.196 12.016 -11.657 1.00 88.31 186 SER A CA 1
ATOM 1545 C C . SER A 1 186 ? 22.064 12.440 -13.124 1.00 88.31 186 SER A C 1
ATOM 1547 O O . SER A 1 186 ? 22.242 13.613 -13.444 1.00 88.31 186 SER A O 1
ATOM 1549 N N . LYS A 1 187 ? 21.658 11.513 -14.003 1.00 87.88 187 LYS A N 1
ATOM 1550 C CA . LYS A 1 187 ? 21.364 11.773 -15.420 1.00 87.88 187 LYS A CA 1
ATOM 1551 C C . LYS A 1 187 ? 20.038 12.503 -15.646 1.00 87.88 187 LYS A C 1
ATOM 1553 O O . LYS A 1 187 ? 19.794 12.978 -16.750 1.00 87.88 187 LYS A O 1
ATOM 1558 N N . PHE A 1 188 ? 19.199 12.622 -14.615 1.00 85.81 188 PHE A N 1
ATOM 1559 C CA . PHE A 1 188 ? 17.880 13.255 -14.685 1.00 85.81 188 PHE A CA 1
ATOM 1560 C C . PHE A 1 188 ? 17.729 14.355 -13.617 1.00 85.81 188 PHE A C 1
ATOM 1562 O O . PHE A 1 188 ? 16.778 14.329 -12.834 1.00 85.81 188 PHE A O 1
ATOM 1569 N N . PRO A 1 189 ? 18.640 15.347 -13.553 1.00 80.44 189 PRO A N 1
ATOM 1570 C CA . PRO A 1 189 ? 18.701 16.299 -12.438 1.00 80.44 189 PRO A CA 1
ATOM 1571 C C . PRO A 1 189 ? 17.454 17.190 -12.335 1.00 80.44 189 PRO A C 1
ATOM 1573 O O . PRO A 1 189 ? 17.112 17.667 -11.255 1.00 80.44 189 PRO A O 1
ATOM 1576 N N . SER A 1 190 ? 16.751 17.401 -13.451 1.00 83.38 190 SER A N 1
ATOM 1577 C CA . SER A 1 190 ? 15.532 18.215 -13.523 1.00 83.38 190 SER A CA 1
ATOM 1578 C C . SER A 1 190 ? 14.250 17.430 -13.227 1.00 83.38 190 SER A C 1
ATOM 1580 O O . SER A 1 190 ? 13.173 18.024 -13.168 1.00 83.38 190 SER A O 1
ATOM 1582 N N . THR A 1 191 ? 14.328 16.110 -13.037 1.00 83.94 191 THR A N 1
ATOM 1583 C CA . THR A 1 191 ? 13.153 15.252 -12.860 1.00 83.94 191 THR A CA 1
ATOM 1584 C C . THR A 1 191 ? 13.226 14.517 -11.535 1.00 83.94 191 THR A C 1
ATOM 1586 O O . THR A 1 191 ? 14.157 13.768 -11.255 1.00 83.94 191 THR A O 1
ATOM 1589 N N . LYS A 1 192 ? 12.197 14.691 -10.702 1.00 85.94 192 LYS A N 1
ATOM 1590 C CA . LYS A 1 192 ? 12.119 13.955 -9.440 1.00 85.94 192 LYS A CA 1
ATOM 1591 C C . LYS A 1 192 ? 11.993 12.443 -9.719 1.00 85.94 192 LYS A C 1
ATOM 1593 O O . LYS A 1 192 ? 11.160 12.070 -10.550 1.00 85.94 192 LYS A O 1
ATOM 1598 N N . PRO A 1 193 ? 12.727 11.571 -9.002 1.00 86.69 193 PRO A N 1
ATOM 1599 C CA . PRO A 1 193 ? 12.691 10.118 -9.212 1.00 86.69 193 PRO A CA 1
ATOM 1600 C C . PRO A 1 193 ? 11.275 9.515 -9.237 1.00 86.69 193 PRO A C 1
ATOM 1602 O O . PRO A 1 193 ? 10.929 8.741 -10.129 1.00 86.69 193 PRO A O 1
ATOM 1605 N N . ASN A 1 194 ? 10.404 9.947 -8.320 1.00 86.62 194 ASN A N 1
ATOM 1606 C CA . ASN A 1 194 ? 9.016 9.480 -8.237 1.00 86.62 194 ASN A CA 1
ATOM 1607 C C . ASN A 1 194 ? 8.189 9.790 -9.501 1.00 86.62 194 ASN A C 1
ATOM 1609 O O . ASN A 1 194 ? 7.296 9.017 -9.847 1.00 86.62 194 ASN A O 1
ATOM 1613 N N . LEU A 1 195 ? 8.485 10.885 -10.211 1.00 90.12 195 LEU A N 1
ATOM 1614 C CA . LEU A 1 195 ? 7.816 11.219 -11.471 1.00 90.12 195 LEU A CA 1
ATOM 1615 C C . LEU A 1 195 ? 8.233 10.269 -12.596 1.00 90.12 195 LEU A C 1
ATOM 1617 O O . LEU A 1 195 ? 7.378 9.868 -13.380 1.00 90.12 195 LEU A O 1
ATOM 1621 N N . ILE A 1 196 ? 9.503 9.853 -12.631 1.00 92.62 196 ILE A N 1
ATOM 1622 C CA . ILE A 1 196 ? 9.996 8.858 -13.594 1.00 92.62 196 ILE A CA 1
ATOM 1623 C C . ILE A 1 196 ? 9.251 7.538 -13.396 1.00 92.62 196 ILE A C 1
ATOM 1625 O O . ILE A 1 196 ? 8.650 7.020 -14.339 1.00 92.62 196 ILE A O 1
ATOM 1629 N N . LEU A 1 197 ? 9.219 7.025 -12.160 1.00 93.94 197 LEU A N 1
ATOM 1630 C CA . LEU A 1 197 ? 8.512 5.778 -11.862 1.00 93.94 197 LEU A CA 1
ATOM 1631 C C . LEU A 1 197 ? 7.027 5.876 -12.221 1.00 93.94 197 LEU A C 1
ATOM 1633 O O . LEU A 1 197 ? 6.467 4.970 -12.840 1.00 93.94 197 LEU A O 1
ATOM 1637 N N . ARG A 1 198 ? 6.382 6.989 -11.862 1.00 92.94 198 ARG A N 1
ATOM 1638 C CA . ARG A 1 198 ? 4.977 7.228 -12.194 1.00 92.94 198 ARG A CA 1
ATOM 1639 C C . ARG A 1 198 ? 4.740 7.190 -13.705 1.00 92.94 198 ARG A C 1
ATOM 1641 O O . ARG A 1 198 ? 3.770 6.560 -14.125 1.00 92.94 198 ARG A O 1
ATOM 1648 N N . SER A 1 199 ? 5.597 7.819 -14.507 1.00 93.19 199 SER A N 1
ATOM 1649 C CA . SER A 1 199 ? 5.500 7.798 -15.973 1.00 93.19 199 SER A CA 1
ATOM 1650 C C . SER A 1 199 ? 5.641 6.384 -16.535 1.00 93.19 199 SER A C 1
ATOM 1652 O O . SER A 1 199 ? 4.796 5.963 -17.325 1.00 93.19 199 SER A O 1
ATOM 1654 N N . ILE A 1 200 ? 6.620 5.610 -16.053 1.00 94.69 200 ILE A N 1
ATOM 1655 C CA . ILE A 1 200 ? 6.817 4.205 -16.449 1.00 94.69 200 ILE A CA 1
ATOM 1656 C C . ILE A 1 200 ? 5.567 3.374 -16.135 1.00 94.69 200 ILE A C 1
ATOM 1658 O O . ILE A 1 200 ? 5.069 2.634 -16.983 1.00 94.69 200 ILE A O 1
ATOM 1662 N N . LEU A 1 201 ? 5.010 3.515 -14.929 1.00 93.25 201 LEU A N 1
ATOM 1663 C CA . LEU A 1 201 ? 3.831 2.754 -14.520 1.00 93.25 201 LEU A CA 1
ATOM 1664 C C . LEU A 1 201 ? 2.555 3.193 -15.263 1.00 93.25 201 LEU A C 1
ATOM 1666 O O . LEU A 1 201 ? 1.679 2.363 -15.520 1.00 93.25 201 LEU A O 1
ATOM 1670 N N . ILE A 1 202 ? 2.430 4.472 -15.642 1.00 91.50 202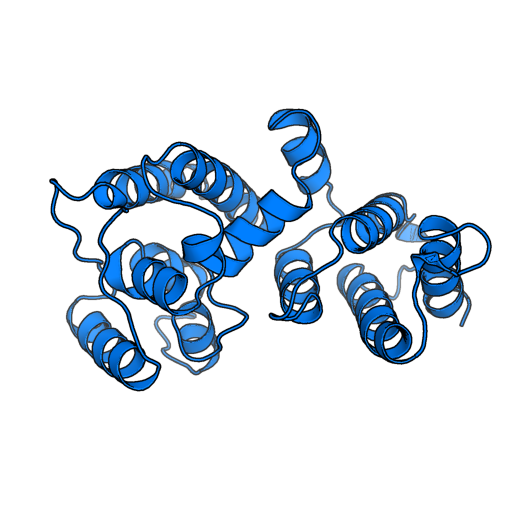 ILE A N 1
ATOM 1671 C CA . ILE A 1 202 ? 1.358 4.951 -16.534 1.00 91.50 202 ILE A CA 1
ATOM 1672 C C . ILE A 1 202 ? 1.486 4.290 -17.908 1.00 91.50 202 ILE A C 1
ATOM 1674 O O . ILE A 1 202 ? 0.498 3.754 -18.414 1.00 91.50 202 ILE A O 1
ATOM 1678 N N . GLN A 1 203 ? 2.692 4.264 -18.482 1.00 91.94 203 GLN A N 1
ATOM 1679 C CA . GLN A 1 203 ? 2.927 3.579 -19.751 1.00 91.94 203 GLN A CA 1
ATOM 1680 C C . GLN A 1 203 ? 2.618 2.086 -19.653 1.00 91.94 203 GLN A C 1
ATOM 1682 O O . GLN A 1 203 ? 1.947 1.553 -20.537 1.00 91.94 203 GLN A O 1
ATOM 1687 N N . HIS A 1 204 ? 3.029 1.421 -18.567 1.00 91.88 204 HIS A N 1
ATOM 1688 C CA . HIS A 1 204 ? 2.675 0.023 -18.343 1.00 91.88 204 HIS A CA 1
ATOM 1689 C C . HIS A 1 204 ? 1.161 -0.167 -18.338 1.00 91.88 204 HIS A C 1
ATOM 1691 O O . HIS A 1 204 ? 0.658 -1.006 -19.075 1.00 91.88 204 HIS A O 1
ATOM 1697 N N . THR A 1 205 ? 0.434 0.644 -17.569 1.00 89.50 205 THR A N 1
ATOM 1698 C CA . THR A 1 205 ? -1.030 0.554 -17.471 1.00 89.50 205 THR A CA 1
ATOM 1699 C C . THR A 1 205 ? -1.693 0.708 -18.844 1.00 89.50 205 THR A C 1
ATOM 1701 O O . THR A 1 205 ? -2.594 -0.055 -19.179 1.00 89.50 205 THR A O 1
ATOM 1704 N N . SER A 1 206 ? -1.216 1.652 -19.661 1.00 88.38 206 SER A N 1
ATOM 1705 C CA . SER A 1 206 ? -1.718 1.871 -21.021 1.00 88.38 206 SER A CA 1
ATOM 1706 C C . SER A 1 206 ? -1.416 0.692 -21.956 1.00 88.38 206 SER A C 1
ATOM 1708 O O . SER A 1 206 ? -2.314 0.206 -22.641 1.00 88.38 206 SER A O 1
ATOM 1710 N N . LYS A 1 207 ? -0.177 0.185 -21.963 1.00 87.62 207 LYS A N 1
ATOM 1711 C CA . LYS A 1 207 ? 0.242 -0.901 -22.864 1.00 87.62 207 LYS A CA 1
ATOM 1712 C C . LYS A 1 207 ? -0.310 -2.263 -22.462 1.00 87.62 207 LYS A C 1
ATOM 1714 O O . LYS A 1 207 ? -0.584 -3.077 -23.336 1.00 87.62 207 LYS A O 1
ATOM 1719 N N . ASN A 1 208 ? -0.527 -2.499 -21.171 1.00 83.81 208 ASN A N 1
ATOM 1720 C CA . ASN A 1 208 ? -1.070 -3.753 -20.647 1.00 83.81 208 ASN A CA 1
ATOM 1721 C C . ASN A 1 208 ? -2.497 -4.051 -21.148 1.00 83.81 208 ASN A C 1
ATOM 1723 O O . ASN A 1 208 ? -2.952 -5.185 -21.046 1.00 83.81 208 ASN A O 1
ATOM 1727 N N . ALA A 1 209 ? -3.202 -3.049 -21.686 1.00 79.19 209 ALA A N 1
ATOM 1728 C CA . ALA A 1 209 ? -4.500 -3.226 -22.335 1.00 79.19 209 ALA A CA 1
ATOM 1729 C C . ALA A 1 209 ? -4.404 -3.797 -23.763 1.00 79.19 209 ALA A C 1
ATOM 1731 O O . ALA A 1 209 ? -5.393 -4.311 -24.277 1.00 79.19 209 ALA A O 1
ATOM 1732 N N . VAL A 1 210 ? -3.240 -3.685 -24.410 1.00 81.12 210 VAL A N 1
ATOM 1733 C CA . VAL A 1 210 ? -3.050 -3.990 -25.841 1.00 81.12 210 VAL A CA 1
ATOM 1734 C C . VAL A 1 210 ? -2.021 -5.100 -26.057 1.00 81.12 210 VAL A C 1
ATOM 1736 O O . VAL A 1 210 ? -2.108 -5.846 -27.026 1.00 81.12 210 VAL A O 1
ATOM 1739 N N . PHE A 1 211 ? -1.062 -5.239 -25.143 1.00 79.56 211 PHE A N 1
ATOM 1740 C CA . PHE A 1 211 ? 0.024 -6.205 -25.232 1.00 79.56 211 PHE A CA 1
ATOM 1741 C C . PHE A 1 211 ? 0.024 -7.145 -24.035 1.00 79.56 211 PHE A C 1
ATOM 1743 O O . PHE A 1 211 ? -0.257 -6.743 -22.905 1.00 79.56 211 PHE A O 1
ATOM 1750 N N . ILE A 1 212 ? 0.424 -8.389 -24.290 1.00 85.50 212 ILE A N 1
ATOM 1751 C CA . ILE A 1 212 ? 0.801 -9.352 -23.260 1.00 85.50 212 ILE A CA 1
ATOM 1752 C C . ILE A 1 212 ? 2.330 -9.242 -23.106 1.00 85.50 212 ILE A C 1
ATOM 1754 O O . ILE A 1 212 ? 3.042 -9.677 -24.006 1.00 85.50 212 ILE A O 1
ATOM 1758 N N . PRO A 1 213 ? 2.851 -8.654 -22.012 1.00 86.69 213 PRO A N 1
ATOM 1759 C CA . PRO A 1 213 ? 4.283 -8.493 -21.740 1.00 86.69 213 PRO A CA 1
ATOM 1760 C C . PRO A 1 213 ? 5.104 -9.776 -21.882 1.00 86.69 213 PRO A C 1
ATOM 1762 O O . PRO A 1 213 ? 6.222 -9.723 -22.373 1.00 86.69 213 PRO A O 1
ATOM 1765 N N . ASP A 1 214 ? 4.536 -10.928 -21.522 1.00 87.19 214 ASP A N 1
ATOM 1766 C CA . ASP A 1 214 ? 5.176 -12.241 -21.670 1.00 87.19 214 ASP A CA 1
ATOM 1767 C C . ASP A 1 214 ? 5.469 -12.612 -23.136 1.00 87.19 214 ASP A C 1
ATOM 1769 O O . ASP A 1 214 ? 6.378 -13.389 -23.408 1.00 87.19 214 ASP A O 1
ATOM 1773 N N . CYS A 1 215 ? 4.715 -12.047 -24.083 1.00 87.88 215 CYS A N 1
ATOM 1774 C CA . CYS A 1 215 ? 4.868 -12.277 -25.521 1.00 87.88 215 CYS A CA 1
ATOM 1775 C C . CYS A 1 215 ? 5.733 -11.214 -26.214 1.00 87.88 215 CYS A C 1
ATOM 1777 O O . CYS A 1 215 ? 5.831 -11.219 -27.441 1.00 87.88 215 CYS A O 1
ATOM 1779 N N . TYR A 1 216 ? 6.314 -10.274 -25.466 1.00 90.50 216 TYR A N 1
ATOM 1780 C CA . TYR A 1 216 ? 7.232 -9.291 -26.029 1.00 90.50 216 TYR A CA 1
ATOM 1781 C C . TYR A 1 216 ? 8.579 -9.949 -26.368 1.00 90.50 216 TYR A C 1
ATOM 1783 O O . TYR A 1 216 ? 8.955 -10.963 -25.777 1.00 90.50 216 TYR A O 1
ATOM 1791 N N . GLU A 1 217 ? 9.323 -9.386 -27.320 1.00 89.00 217 GLU A N 1
ATOM 1792 C CA . GLU A 1 217 ? 10.663 -9.878 -27.648 1.00 89.00 217 GLU A CA 1
ATOM 1793 C C . GLU A 1 217 ? 11.586 -9.759 -26.424 1.00 89.00 217 GLU A C 1
ATOM 1795 O O . GLU A 1 217 ? 11.753 -8.676 -25.867 1.00 89.00 217 GLU A O 1
ATOM 1800 N N . GLY A 1 218 ? 12.155 -10.879 -25.967 1.00 89.75 218 GLY A N 1
ATOM 1801 C CA . GLY A 1 218 ? 12.893 -10.938 -24.697 1.00 89.75 218 GLY A CA 1
ATOM 1802 C C . GLY A 1 218 ? 12.008 -11.077 -23.446 1.00 89.75 218 GLY A C 1
ATOM 1803 O O . GLY A 1 218 ? 12.494 -10.899 -22.331 1.00 89.75 218 GLY A O 1
ATOM 1804 N N . GLY A 1 219 ? 10.720 -11.396 -23.610 1.00 91.75 219 GLY A N 1
ATOM 1805 C CA . GLY A 1 219 ? 9.770 -11.636 -22.524 1.00 91.75 219 GLY A CA 1
ATOM 1806 C C . GLY A 1 219 ? 9.512 -10.401 -21.657 1.00 91.75 219 GLY A C 1
ATOM 1807 O O . GLY A 1 219 ? 9.555 -9.261 -22.126 1.00 91.75 219 GLY A O 1
ATOM 1808 N N . VAL A 1 220 ? 9.261 -10.630 -20.362 1.00 92.44 220 VAL A N 1
ATOM 1809 C CA . VAL A 1 220 ? 8.986 -9.558 -19.388 1.00 92.44 220 VAL A CA 1
ATOM 1810 C C . VAL A 1 220 ? 10.131 -8.547 -19.318 1.00 92.44 220 VAL A C 1
ATOM 1812 O O . VAL A 1 220 ? 9.866 -7.348 -19.267 1.00 92.44 220 VAL A O 1
ATOM 1815 N N . ASP A 1 221 ? 11.383 -8.998 -19.356 1.00 92.81 221 ASP A N 1
ATOM 1816 C CA . ASP A 1 221 ? 12.532 -8.098 -19.246 1.00 92.81 221 ASP A CA 1
ATOM 1817 C C . ASP A 1 221 ? 12.678 -7.223 -20.493 1.00 92.81 221 ASP A C 1
ATOM 1819 O O . ASP A 1 221 ? 12.816 -6.007 -20.368 1.00 92.81 221 ASP A O 1
ATOM 1823 N N . GLY A 1 222 ? 12.523 -7.792 -21.695 1.00 93.44 222 GLY A N 1
ATOM 1824 C CA . GLY A 1 222 ? 12.496 -7.006 -22.933 1.00 93.44 222 GLY A CA 1
ATOM 1825 C C . GLY A 1 222 ? 11.355 -5.981 -22.961 1.00 93.44 222 GLY A C 1
ATOM 1826 O O . GLY A 1 222 ? 11.543 -4.833 -23.374 1.00 93.44 222 GLY A O 1
ATOM 1827 N N . TYR A 1 223 ? 10.182 -6.353 -22.439 1.00 94.56 223 TYR A N 1
ATOM 1828 C CA . TYR A 1 223 ? 9.061 -5.431 -22.267 1.00 94.56 223 TYR A CA 1
ATOM 1829 C C . TYR A 1 223 ? 9.396 -4.282 -21.301 1.00 94.56 223 TYR A C 1
ATOM 1831 O O . TYR A 1 223 ? 9.081 -3.121 -21.582 1.00 94.56 223 TYR A O 1
ATOM 1839 N N . VAL A 1 224 ? 10.040 -4.577 -20.168 1.00 95.19 224 VAL A N 1
ATOM 1840 C CA . VAL A 1 224 ? 10.456 -3.557 -19.198 1.00 95.19 224 VAL A CA 1
ATOM 1841 C C . VAL A 1 224 ? 11.513 -2.633 -19.798 1.00 95.19 224 VAL A C 1
ATOM 1843 O O . VAL A 1 224 ? 11.368 -1.419 -19.677 1.00 95.19 224 VAL A O 1
ATOM 1846 N N . GLU A 1 225 ? 12.509 -3.150 -20.518 1.00 94.38 225 GLU A N 1
ATOM 1847 C CA . GLU A 1 225 ? 13.482 -2.309 -21.231 1.00 94.38 225 GLU A CA 1
ATOM 1848 C C . GLU A 1 225 ? 12.788 -1.350 -22.208 1.00 94.38 225 GLU A C 1
ATOM 1850 O O . GLU A 1 225 ? 13.080 -0.153 -22.219 1.00 94.38 225 GLU A O 1
ATOM 1855 N N . MET A 1 226 ? 11.800 -1.830 -22.970 1.00 93.75 226 MET A N 1
ATOM 1856 C CA . MET A 1 226 ? 11.013 -0.977 -23.864 1.00 93.75 226 MET A CA 1
ATOM 1857 C C . MET A 1 226 ? 10.277 0.143 -23.112 1.00 93.75 226 MET A C 1
ATOM 1859 O O . MET A 1 226 ? 10.291 1.287 -23.577 1.00 93.75 226 MET A O 1
ATOM 1863 N N . LEU A 1 227 ? 9.676 -0.133 -21.948 1.00 94.81 227 LEU A N 1
ATOM 1864 C CA . LEU A 1 227 ? 9.021 0.904 -21.137 1.00 94.81 227 LEU A CA 1
ATOM 1865 C C . LEU A 1 227 ? 10.001 1.996 -20.696 1.00 94.81 227 LEU A C 1
ATOM 1867 O O . LEU A 1 227 ? 9.678 3.186 -20.752 1.00 94.81 227 LEU A O 1
ATOM 1871 N N . PHE A 1 228 ? 11.192 1.597 -20.252 1.00 94.88 228 PHE A N 1
ATOM 1872 C CA . PHE A 1 228 ? 12.216 2.532 -19.795 1.00 94.88 228 PHE A CA 1
ATOM 1873 C C . PHE A 1 228 ? 12.770 3.351 -20.957 1.00 94.88 228 PHE A C 1
ATOM 1875 O O . PHE A 1 228 ? 12.814 4.572 -20.852 1.00 94.88 228 PHE A O 1
ATOM 1882 N N . ASN A 1 229 ? 13.092 2.719 -22.085 1.00 92.81 229 ASN A N 1
ATOM 1883 C CA . ASN A 1 229 ? 13.575 3.414 -23.279 1.00 92.81 229 ASN A CA 1
ATOM 1884 C C . ASN A 1 229 ? 12.546 4.420 -23.805 1.00 92.81 229 ASN A C 1
ATOM 1886 O O . ASN A 1 229 ? 12.901 5.545 -24.136 1.00 92.81 229 ASN A O 1
ATOM 1890 N N . THR A 1 230 ? 11.262 4.057 -23.807 1.00 90.88 230 THR A N 1
ATOM 1891 C CA . THR A 1 230 ? 10.183 4.965 -24.230 1.00 90.88 230 THR A CA 1
ATOM 1892 C C . THR A 1 230 ? 10.005 6.138 -23.261 1.00 90.88 230 THR A C 1
ATOM 1894 O O . THR A 1 230 ? 9.612 7.223 -23.673 1.00 90.88 230 THR A O 1
ATOM 1897 N N . THR A 1 231 ? 10.246 5.936 -21.962 1.00 89.50 231 THR A N 1
ATOM 1898 C CA . THR A 1 231 ? 10.059 6.990 -20.948 1.00 89.50 231 THR A CA 1
ATOM 1899 C C . THR A 1 231 ? 11.275 7.908 -20.817 1.00 89.50 231 THR A C 1
ATOM 1901 O O . THR A 1 231 ? 11.107 9.088 -20.530 1.00 89.50 231 THR A O 1
ATOM 1904 N N . LEU A 1 232 ? 12.485 7.366 -20.973 1.00 87.50 232 LEU A N 1
ATOM 1905 C CA . LEU A 1 232 ? 13.749 8.066 -20.722 1.00 87.50 232 LEU A CA 1
ATOM 1906 C C . LEU A 1 232 ? 14.451 8.542 -22.000 1.00 87.50 232 LEU A C 1
ATOM 1908 O O . LEU A 1 232 ? 15.315 9.406 -21.914 1.00 87.50 232 LEU A O 1
ATOM 1912 N N . GLY A 1 233 ? 14.139 7.942 -23.152 1.00 70.88 233 GLY A N 1
ATOM 1913 C CA . GLY A 1 233 ? 14.709 8.292 -24.458 1.00 70.88 233 GLY A CA 1
ATOM 1914 C C . GLY A 1 233 ? 13.855 9.260 -25.281 1.00 70.88 233 GLY A C 1
ATOM 1915 O O . GLY A 1 233 ? 14.200 9.517 -26.433 1.00 70.88 233 GLY A O 1
ATOM 1916 N N . GLY A 1 234 ? 12.741 9.738 -24.718 1.00 51.19 234 GLY A N 1
ATOM 1917 C CA . GLY A 1 234 ? 11.896 10.793 -25.285 1.00 51.19 234 GLY A CA 1
ATOM 1918 C C . GLY A 1 234 ? 12.223 12.173 -24.734 1.00 51.19 234 GLY A C 1
ATOM 1919 O O . GLY A 1 234 ? 12.861 12.248 -23.661 1.00 51.19 234 GLY A O 1
#

Secondary structure (DSSP, 8-state):
--------HHHHHHHHHHHHHTTT-----TTSHHHHHHHHHHHHHTT-TTS-HHHHHHHHHHHHHHHHHHSTT--HHHHT-HHHHHHIIIIISHHHHHHHH-BTTB--HHHHHHHTSSSS--HHHHHHHHHHHH--S-HHHHHHHHTSTT--HHHHHHHHHHS-SS---HHHHHHHHHHHHT--GGG-TTS-HHHHHHHHHHHHHHHTTT--GGGSTTHHHHHHHHHHHHHH--